Protein 5DXV (pdb70)

Sequence (292 aa):
AISLIAALAVDRVIGDTHFPDYEPDDWESVFSEFHDADAQNPADLAWFKRNTLDKPVIMGRHTWESIGRPLPGRKNIILSSQPGTDDRVTWVKSVDEAIAACGDVPEIMVIGGGRVYEQFLPKAQKLYLTHIDAEGHSYFEILERRLEAISLIAALAVDRTHFPDYEPDDWESVFSEFHDADAQNPADLAWFKRNTLDKPVIMGRHTWESIGRPLPGRKNIILSSQPGTDDRVTWVKSVDEAIAACGDVPEIMVIGGGRVYEQFLPKAQQKLYLTHIDAEGHSYFEILERRLE

Structure (mmCIF, N/CA/C/O backbone):
data_5DXV
#
_entry.id   5DXV
#
_cell.length_a   44.817
_cell.length_b   120.054
_cell.length_c   111.187
_cell.angle_alpha   90.00
_cell.angle_beta   90.00
_cell.angle_gamma   90.00
#
_symmetry.space_group_name_H-M   'C 2 2 21'
#
loop_
_entity.id
_entity.type
_entity.pdbx_description
1 polymer 'rethreaded DHFR'
2 non-polymer 'NADP NICOTINAMIDE-ADENINE-DINUCLEOTIDE PHOSPHATE'
3 non-polymer DI(HYDROXYETHYL)ETHER
4 non-polymer 1,2-ETHANEDIOL
5 non-polymer 'CHLORIDE ION'
6 water water
#
loop_
_atom_site.group_PDB
_atom_site.id
_atom_site.type_symbol
_atom_site.label_atom_id
_atom_site.label_alt_id
_atom_site.label_comp_id
_atom_site.label_asym_id
_atom_site.label_entity_id
_atom_site.label_seq_id
_atom_site.pdbx_PDB_ins_code
_atom_site.Cartn_x
_atom_site.Cartn_y
_atom_site.Cartn_z
_atom_site.occupancy
_atom_site.B_iso_or_equiv
_atom_site.auth_seq_id
_atom_site.auth_comp_id
_atom_site.auth_asym_id
_atom_site.auth_atom_id
_atom_site.pdbx_PDB_model_num
ATOM 1 N N . ALA A 1 2 ? 21.489 -65.480 -19.886 1.00 23.77 1 ALA A N 1
ATOM 2 C CA . ALA A 1 2 ? 21.685 -65.344 -18.414 1.00 20.80 1 ALA A CA 1
ATOM 3 C C . ALA A 1 2 ? 20.929 -64.150 -17.893 1.00 21.93 1 ALA A C 1
ATOM 4 O O . ALA A 1 2 ? 20.257 -63.446 -18.680 1.00 22.71 1 ALA A O 1
ATOM 6 N N . ILE A 1 3 ? 21.058 -63.845 -16.604 1.00 20.88 2 ILE A N 1
ATOM 7 C CA . ILE A 1 3 ? 20.307 -62.817 -15.960 1.00 21.00 2 ILE A CA 1
ATOM 8 C C . ILE A 1 3 ? 21.142 -61.519 -15.995 1.00 19.53 2 ILE A C 1
ATOM 9 O O . ILE A 1 3 ? 22.331 -61.514 -15.661 1.00 19.11 2 ILE A O 1
ATOM 14 N N . SER A 1 4 ? 20.451 -60.447 -16.353 1.00 17.22 3 SER A N 1
ATOM 15 C CA . SER A 1 4 ? 21.034 -59.105 -16.403 1.00 16.12 3 SER A CA 1
ATOM 16 C C . SER A 1 4 ? 20.158 -58.168 -15.635 1.00 17.89 3 SER A C 1
ATOM 17 O O . SER A 1 4 ? 19.009 -58.354 -15.571 1.00 19.72 3 SER A O 1
ATOM 20 N N . LEU A 1 5 ? 20.769 -57.207 -14.988 1.00 17.88 4 LEU A N 1
ATOM 21 C CA . LEU A 1 5 ? 20.048 -56.113 -14.331 1.00 18.40 4 LEU A CA 1
ATOM 22 C C . LEU A 1 5 ? 20.302 -54.855 -15.121 1.00 18.91 4 LEU A C 1
ATOM 23 O O . LEU A 1 5 ? 21.423 -54.607 -15.597 1.00 18.20 4 LEU A O 1
ATOM 28 N N . ILE A 1 6 ? 19.319 -53.991 -15.150 1.00 18.69 5 ILE A N 1
ATOM 29 C CA . ILE A 1 6 ? 19.476 -52.648 -15.709 1.00 19.32 5 ILE A CA 1
ATOM 30 C C . ILE A 1 6 ? 18.955 -51.615 -14.737 1.00 18.92 5 ILE A C 1
ATOM 31 O O . ILE A 1 6 ? 17.862 -51.771 -14.127 1.00 20.68 5 ILE A O 1
ATOM 36 N N . ALA A 1 7 ? 19.766 -50.575 -14.519 1.00 19.20 6 ALA A N 1
ATOM 37 C CA . ALA A 1 7 ? 19.486 -49.566 -13.535 1.00 18.85 6 ALA A CA 1
ATOM 38 C C . ALA A 1 7 ? 20.137 -48.272 -13.845 1.00 20.67 6 ALA A C 1
ATOM 39 O O . ALA A 1 7 ? 21.152 -48.227 -14.553 1.00 21.29 6 ALA A O 1
ATOM 41 N N . ALA A 1 8 ? 19.604 -47.209 -13.217 1.00 22.60 7 ALA A N 1
ATOM 42 C CA . ALA A 1 8 ? 20.195 -45.844 -13.247 1.00 22.66 7 ALA A CA 1
ATOM 43 C C . ALA A 1 8 ? 20.615 -45.494 -11.876 1.00 23.35 7 ALA A C 1
ATOM 44 O O . ALA A 1 8 ? 19.738 -45.626 -10.999 1.00 27.22 7 ALA A O 1
ATOM 46 N N . LEU A 1 9 ? 21.889 -45.104 -11.685 1.00 24.31 8 LEU A N 1
ATOM 47 C CA . LEU A 1 9 ? 22.517 -44.898 -10.352 1.00 26.72 8 LEU A CA 1
ATOM 48 C C . LEU A 1 9 ? 23.154 -43.538 -10.293 1.00 30.10 8 LEU A C 1
ATOM 49 O O . LEU A 1 9 ? 23.997 -43.224 -11.134 1.00 26.79 8 LEU A O 1
ATOM 54 N N . ALA A 1 10 ? 22.843 -42.768 -9.248 1.00 27.30 9 ALA A N 1
ATOM 55 C CA . ALA A 1 10 ? 23.542 -41.519 -8.972 1.00 28.10 9 ALA A CA 1
ATOM 56 C C . ALA A 1 10 ? 24.882 -41.737 -8.336 1.00 33.46 9 ALA A C 1
ATOM 57 O O . ALA A 1 10 ? 25.191 -42.689 -7.584 1.00 34.33 9 ALA A O 1
ATOM 59 N N . VAL A 1 11 ? 25.756 -40.814 -8.623 1.00 40.24 10 VAL A N 1
ATOM 60 C CA . VAL A 1 11 ? 27.106 -40.858 -8.096 1.00 49.88 10 VAL A CA 1
ATOM 61 C C . VAL A 1 11 ? 27.328 -40.867 -6.579 1.00 48.15 10 VAL A C 1
ATOM 62 O O . VAL A 1 11 ? 28.275 -41.546 -6.141 1.00 58.76 10 VAL A O 1
ATOM 66 N N . ASP A 1 12 ? 26.549 -40.149 -5.769 1.00 44.46 11 ASP A N 1
ATOM 67 C CA . ASP A 1 12 ? 26.829 -40.146 -4.283 1.00 49.97 11 ASP A CA 1
ATOM 68 C C . ASP A 1 12 ? 25.578 -40.635 -3.625 1.00 42.69 11 ASP A C 1
ATOM 69 O O . ASP A 1 12 ? 24.878 -39.920 -2.904 1.00 46.60 11 ASP A O 1
ATOM 74 N N . ARG A 1 13 ? 25.255 -41.870 -3.867 1.00 36.35 12 ARG A N 1
ATOM 75 C CA . ARG A 1 13 ? 23.938 -42.335 -3.454 1.00 32.00 12 ARG A CA 1
ATOM 76 C C . ARG A 1 13 ? 24.070 -42.950 -2.078 1.00 24.71 12 ARG A C 1
ATOM 77 O O . ARG A 1 13 ? 25.127 -43.407 -1.638 1.00 29.18 12 ARG A O 1
ATOM 85 N N . VAL A 1 14 ? 22.971 -42.842 -1.350 1.00 26.46 13 VAL A N 1
ATOM 86 C CA . VAL A 1 14 ? 22.730 -43.404 -0.007 1.00 27.05 13 VAL A CA 1
ATOM 87 C C . VAL A 1 14 ? 21.833 -44.590 -0.149 1.00 26.58 13 VAL A C 1
ATOM 88 O O . VAL A 1 14 ? 20.602 -44.482 -0.274 1.00 30.75 13 VAL A O 1
ATOM 92 N N . ILE A 1 15 ? 22.444 -45.757 0.085 1.00 24.56 14 ILE A N 1
ATOM 93 C CA . ILE A 1 15 ? 21.821 -47.010 -0.369 1.00 26.16 14 ILE A CA 1
ATOM 94 C C . ILE A 1 15 ? 21.047 -47.628 0.787 1.00 22.58 14 ILE A C 1
ATOM 95 O O . ILE A 1 15 ? 21.667 -48.162 1.730 1.00 25.15 14 ILE A O 1
ATOM 100 N N . GLY A 1 16 ? 19.718 -47.589 0.688 1.00 22.58 15 GLY A N 1
ATOM 101 C CA . GLY A 1 16 ? 18.847 -48.316 1.537 1.00 22.87 15 GLY A CA 1
ATOM 102 C C . GLY A 1 16 ? 18.110 -49.429 0.821 1.00 25.94 15 GLY A C 1
ATOM 103 O O . GLY A 1 16 ? 18.502 -49.864 -0.267 1.00 25.95 15 GLY A O 1
ATOM 104 N N . ASP A 1 17 ? 17.013 -49.865 1.367 1.00 29.82 16 ASP A N 1
ATOM 105 C CA . ASP A 1 17 ? 16.412 -51.173 0.874 1.00 30.17 16 ASP A CA 1
ATOM 106 C C . ASP A 1 17 ? 15.767 -51.072 -0.498 1.00 32.71 16 ASP A C 1
ATOM 107 O O . ASP A 1 17 ? 15.571 -52.052 -1.212 1.00 32.85 16 ASP A O 1
ATOM 112 N N 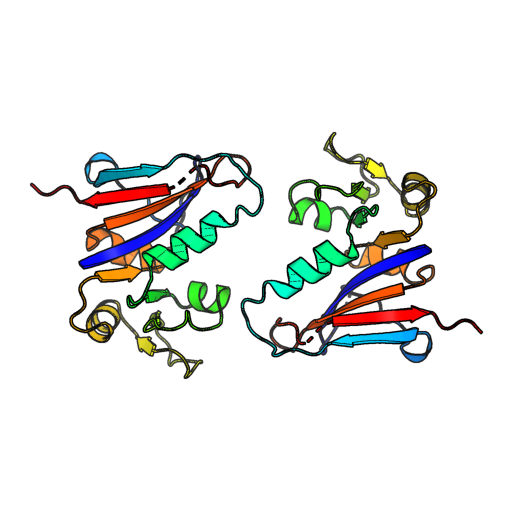. THR A 1 18 ? 15.285 -49.906 -0.760 1.00 26.24 17 THR A N 1
ATOM 113 C CA . THR A 1 18 ? 14.602 -49.662 -2.062 1.00 26.90 17 THR A CA 1
ATOM 114 C C . THR A 1 18 ? 15.508 -49.319 -3.233 1.00 26.70 17 THR A C 1
ATOM 115 O O . THR A 1 18 ? 15.042 -49.188 -4.395 1.00 27.23 17 THR A O 1
ATOM 119 N N . HIS A 1 19 ? 16.817 -49.215 -3.023 1.00 25.34 18 HIS A N 1
ATOM 120 C CA . HIS A 1 19 ? 17.829 -48.797 -3.999 1.00 27.88 18 HIS A CA 1
ATOM 121 C C . HIS A 1 19 ? 18.493 -50.021 -4.637 1.00 24.09 18 HIS A C 1
ATOM 122 O O . HIS A 1 19 ? 18.563 -51.043 -4.056 1.00 23.95 18 HIS A O 1
ATOM 129 N N . PHE A 1 20 ? 19.088 -49.777 -5.807 1.00 26.06 19 PHE A N 1
ATOM 130 C CA . PHE A 1 20 ? 19.984 -50.736 -6.400 1.00 26.54 19 PHE A CA 1
ATOM 131 C C . PHE A 1 20 ? 21.062 -51.070 -5.334 1.00 20.67 19 PHE A C 1
ATOM 132 O O . PHE A 1 20 ? 21.592 -50.138 -4.739 1.00 20.83 19 PHE A O 1
ATOM 140 N N . PRO A 1 21 ? 21.451 -52.352 -5.144 1.00 21.58 20 PRO A N 1
ATOM 141 C CA . PRO A 1 21 ? 22.419 -52.719 -4.112 1.00 22.63 20 PRO A CA 1
ATOM 142 C C . PRO A 1 21 ? 23.762 -52.143 -4.275 1.00 23.04 20 PRO A C 1
ATOM 143 O O . PRO A 1 21 ? 24.167 -51.660 -5.385 1.00 22.09 20 PRO A O 1
ATOM 147 N N . ASP A 1 22 ? 24.560 -52.149 -3.199 1.00 23.34 21 ASP A N 1
ATOM 148 C CA . ASP A 1 22 ? 25.907 -51.828 -3.291 1.00 27.46 21 ASP A CA 1
ATOM 149 C C . ASP A 1 22 ? 26.545 -53.029 -4.094 1.00 28.76 21 ASP A C 1
ATOM 150 O O . ASP A 1 22 ? 26.362 -54.132 -3.758 1.00 39.54 21 ASP A O 1
ATOM 155 N N . TYR A 1 23 ? 27.213 -52.770 -5.183 1.00 27.39 22 TYR A N 1
ATOM 156 C CA . TYR A 1 23 ? 27.830 -53.892 -5.881 1.00 27.46 22 TYR A CA 1
ATOM 157 C C . TYR A 1 23 ? 29.321 -53.763 -5.699 1.00 31.03 22 TYR A C 1
ATOM 158 O O . TYR A 1 23 ? 29.853 -52.662 -5.542 1.00 35.82 22 TYR A O 1
ATOM 167 N N . GLU A 1 24 ? 30.011 -54.912 -5.725 1.00 29.29 23 GLU A N 1
ATOM 168 C CA . GLU A 1 24 ? 31.436 -54.926 -5.500 1.00 30.94 23 GLU A CA 1
ATO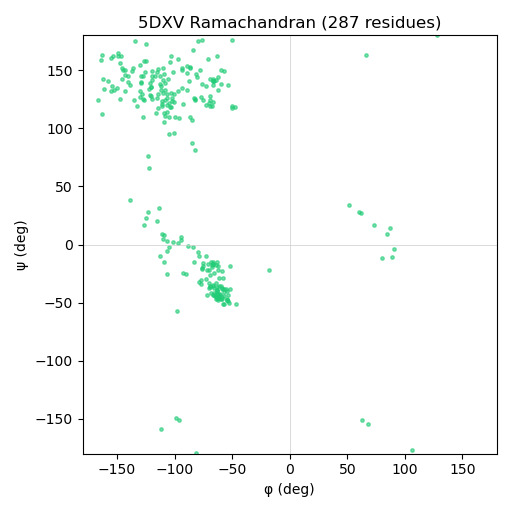M 169 C C . GLU A 1 24 ? 32.175 -54.679 -6.801 1.00 33.79 23 GLU A C 1
ATOM 170 O O . GLU A 1 24 ? 32.163 -55.555 -7.677 1.00 30.01 23 GLU A O 1
ATOM 176 N N . PRO A 1 25 ? 32.809 -53.512 -6.972 1.00 31.79 24 PRO A N 1
ATOM 177 C CA . PRO A 1 25 ? 33.448 -53.252 -8.256 1.00 34.72 24 PRO A CA 1
ATOM 178 C C . PRO A 1 25 ? 34.516 -54.305 -8.638 1.00 37.81 24 PRO A C 1
ATOM 179 O O . PRO A 1 25 ? 34.672 -54.589 -9.816 1.00 35.31 24 PRO A O 1
ATOM 183 N N . ASP A 1 26 ? 35.164 -54.930 -7.657 1.00 33.26 25 ASP A N 1
ATOM 184 C CA . ASP A 1 26 ? 36.169 -55.948 -7.941 1.00 33.28 25 ASP A CA 1
ATOM 185 C C . ASP A 1 26 ? 35.596 -57.158 -8.638 1.00 34.78 25 ASP A C 1
ATOM 186 O O . ASP A 1 26 ? 36.328 -57.921 -9.236 1.00 31.20 25 ASP A O 1
ATOM 191 N N . ASP A 1 27 ? 34.272 -57.341 -8.652 1.00 26.67 26 ASP A N 1
ATOM 192 C CA . ASP A 1 27 ? 33.696 -58.538 -9.199 1.00 29.84 26 ASP A CA 1
ATOM 193 C C . ASP A 1 27 ? 33.124 -58.350 -10.620 1.00 24.76 26 ASP A C 1
ATOM 194 O O . ASP A 1 27 ? 32.564 -59.307 -11.163 1.00 27.67 26 ASP A O 1
ATOM 199 N N . TRP A 1 28 ? 33.268 -57.188 -11.156 1.00 23.01 27 TRP A N 1
ATOM 200 C CA . TRP A 1 28 ? 32.587 -56.772 -12.419 1.00 22.19 27 TRP A CA 1
ATOM 201 C C . TRP A 1 28 ? 33.634 -56.151 -13.406 1.00 24.39 27 TRP A C 1
ATOM 202 O O . TRP A 1 28 ? 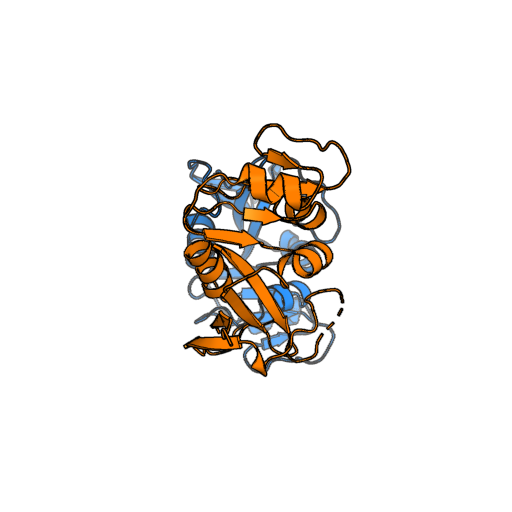34.273 -55.151 -13.038 1.00 26.76 27 TRP A O 1
ATOM 213 N N . GLU A 1 29 ? 33.707 -56.638 -14.614 1.00 22.92 28 GLU A N 1
ATOM 214 C CA . GLU A 1 29 ? 34.502 -56.126 -15.687 1.00 23.42 28 GLU A CA 1
ATOM 215 C C . GLU A 1 29 ? 33.754 -55.160 -16.538 1.00 22.43 28 GLU A C 1
ATOM 216 O O . GLU A 1 29 ? 32.719 -55.548 -17.131 1.00 23.41 28 GLU A O 1
ATOM 222 N N . SER A 1 30 ? 34.223 -53.923 -16.662 1.00 25.29 29 SER A N 1
ATOM 223 C CA . SER A 1 30 ? 33.620 -53.008 -17.576 1.00 26.65 29 SER A CA 1
ATOM 224 C C . SER A 1 30 ? 33.932 -53.349 -18.975 1.00 28.12 29 SER A C 1
ATOM 225 O O . SER A 1 30 ? 35.141 -53.409 -19.389 1.00 30.39 29 SER A O 1
ATOM 228 N N . VAL A 1 31 ? 32.917 -53.611 -19.744 1.00 22.98 30 VAL A N 1
ATOM 229 C CA . VAL A 1 31 ? 33.075 -53.991 -21.166 1.00 22.13 30 VAL A CA 1
ATOM 230 C C . VAL A 1 31 ? 32.639 -52.948 -22.189 1.00 26.17 30 VAL A C 1
ATOM 231 O O . VAL A 1 31 ? 32.991 -53.048 -23.368 1.00 26.22 30 VAL A O 1
ATOM 235 N N . PHE A 1 32 ? 31.894 -51.952 -21.758 1.00 25.38 31 PHE A N 1
ATOM 236 C CA . PHE A 1 32 ? 31.451 -50.872 -22.587 1.00 24.37 31 PHE A CA 1
ATOM 237 C C . PHE A 1 32 ? 31.204 -49.673 -21.708 1.00 25.29 31 PHE A C 1
ATOM 238 O O . PHE A 1 32 ? 30.663 -49.780 -20.634 1.00 23.56 31 PHE A O 1
ATOM 246 N N . SER A 1 33 ? 31.660 -48.465 -22.182 1.00 25.83 32 SER A N 1
ATOM 247 C CA . SER A 1 33 ? 31.484 -47.213 -21.435 1.00 22.91 32 SER A CA 1
ATOM 248 C C . SER A 1 33 ? 31.336 -46.145 -22.540 1.00 24.81 32 SER A C 1
ATOM 249 O O . SER A 1 33 ? 32.182 -46.108 -23.516 1.00 30.21 32 SER A O 1
ATOM 252 N N . GLU A 1 34 ? 30.274 -45.411 -22.471 1.00 23.12 33 GLU A N 1
ATOM 253 C CA . GLU A 1 34 ? 29.978 -44.289 -23.348 1.00 26.61 33 GLU A CA 1
ATOM 254 C C . GLU A 1 34 ? 29.659 -43.084 -22.490 1.00 22.76 33 GLU A C 1
ATOM 255 O O . GLU A 1 34 ? 28.626 -43.005 -21.888 1.00 28.08 33 GLU A O 1
ATOM 257 N N . PHE A 1 35 ? 30.597 -42.079 -22.503 1.00 24.63 34 PHE A N 1
ATOM 258 C CA . PHE A 1 35 ? 30.293 -40.787 -21.851 1.00 28.57 34 PHE A CA 1
ATOM 259 C C . PHE A 1 35 ? 29.619 -39.745 -22.724 1.00 31.08 34 PHE A C 1
ATOM 260 O O . PHE A 1 35 ? 29.773 -39.757 -23.943 1.00 31.37 34 PHE A O 1
ATOM 268 N N . HIS A 1 36 ? 28.757 -38.903 -22.162 1.00 28.52 35 HIS A N 1
ATOM 269 C CA . HIS A 1 36 ? 28.015 -37.989 -23.007 1.00 35.60 35 HIS A CA 1
ATOM 270 C C . HIS A 1 36 ? 27.748 -36.721 -22.223 1.00 37.78 35 HIS A C 1
ATOM 271 O O . HIS A 1 36 ? 27.963 -36.693 -21.058 1.00 30.95 35 HIS A O 1
ATOM 278 N N . ASP A 1 37 ? 27.355 -35.659 -22.919 1.00 42.99 36 ASP A N 1
ATOM 279 C CA . ASP A 1 37 ? 27.010 -34.406 -22.261 1.00 46.70 36 ASP A CA 1
ATOM 280 C C . ASP A 1 37 ? 25.758 -34.569 -21.418 1.00 38.18 36 ASP A C 1
ATOM 281 O O . ASP A 1 37 ? 24.760 -35.149 -21.898 1.00 37.70 36 ASP A O 1
ATOM 286 N N . ALA A 1 38 ? 25.809 -33.988 -20.206 1.00 41.66 37 ALA A N 1
ATOM 287 C CA . ALA A 1 38 ? 24.629 -33.863 -19.309 1.00 49.94 37 ALA A CA 1
ATOM 288 C C . ALA A 1 38 ? 23.601 -32.925 -19.934 1.00 47.21 37 ALA A C 1
ATOM 289 O O . ALA A 1 38 ? 23.909 -31.833 -20.377 1.00 52.47 37 ALA A O 1
ATOM 291 N N . ASP A 1 39 ? 22.403 -33.421 -20.122 1.00 49.20 38 ASP A N 1
ATOM 292 C CA . ASP A 1 39 ? 21.335 -32.696 -20.833 1.00 52.10 38 ASP A CA 1
ATOM 293 C C . ASP A 1 39 ? 20.114 -33.002 -19.979 1.00 55.37 38 ASP A C 1
ATOM 294 O O . ASP A 1 39 ? 19.997 -34.140 -19.511 1.00 46.70 38 ASP A O 1
ATOM 299 N N . ALA A 1 40 ? 19.242 -32.015 -19.706 1.00 43.74 39 ALA A N 1
ATOM 300 C CA . ALA A 1 40 ? 18.075 -32.280 -18.870 1.00 47.55 39 ALA A CA 1
ATOM 301 C C . ALA A 1 40 ? 17.014 -33.035 -19.634 1.00 44.70 39 ALA A C 1
ATOM 302 O O . ALA A 1 40 ? 16.763 -32.722 -20.788 1.00 44.94 39 ALA A O 1
ATOM 304 N N . GLN A 1 41 ? 16.397 -34.033 -18.980 1.00 46.79 40 GLN A N 1
ATOM 305 C CA . GLN A 1 41 ? 15.467 -34.977 -19.633 1.00 47.65 40 GLN A CA 1
ATOM 306 C C . GLN A 1 41 ? 16.109 -35.605 -20.918 1.00 48.01 40 GLN A C 1
ATOM 307 O O . GLN A 1 41 ? 15.421 -35.872 -21.904 1.00 46.74 40 GLN A O 1
ATOM 309 N N . ASN A 1 42 ? 17.434 -35.816 -20.884 1.00 45.44 41 ASN A N 1
ATOM 310 C CA . ASN A 1 42 ? 18.178 -36.357 -22.050 1.00 45.56 41 ASN A CA 1
ATOM 311 C C . ASN A 1 42 ? 17.458 -37.538 -22.583 1.00 42.00 41 ASN A C 1
ATOM 312 O O . ASN A 1 42 ? 17.254 -38.534 -21.866 1.00 48.84 41 ASN A O 1
ATOM 317 N N . PRO A 1 43 ? 17.006 -37.476 -23.845 1.00 39.39 42 PRO A N 1
ATOM 318 C CA . PRO A 1 43 ? 16.240 -38.553 -24.451 1.00 38.12 42 PRO A CA 1
ATOM 319 C C . PRO A 1 43 ? 16.979 -39.894 -24.582 1.00 33.84 42 PRO A C 1
ATOM 320 O O . PRO A 1 43 ? 16.325 -40.941 -24.723 1.00 33.39 42 PRO A O 1
ATOM 324 N N . ALA A 1 44 ? 18.292 -39.857 -24.505 1.00 33.72 43 ALA A N 1
ATOM 325 C CA . ALA A 1 44 ? 19.040 -41.086 -24.771 1.00 33.62 43 ALA A CA 1
ATOM 326 C C . ALA A 1 44 ? 18.843 -42.042 -23.612 1.00 35.01 43 ALA A C 1
ATOM 327 O O . ALA A 1 44 ? 18.944 -43.268 -23.838 1.00 29.14 43 ALA A O 1
ATOM 329 N N . ASP A 1 45 ? 18.472 -41.498 -22.447 1.00 30.23 44 ASP A N 1
ATOM 330 C CA . ASP A 1 45 ? 18.295 -42.376 -21.224 1.00 33.83 44 ASP A CA 1
ATOM 331 C C . ASP A 1 45 ? 17.263 -43.441 -21.472 1.00 32.97 44 ASP A C 1
ATOM 332 O O . ASP A 1 45 ? 17.446 -44.681 -21.192 1.00 27.46 44 ASP A O 1
ATOM 337 N N . LEU A 1 46 ? 16.125 -43.027 -22.029 1.00 30.04 45 LEU A N 1
ATOM 338 C CA . LEU A 1 46 ? 15.103 -43.961 -22.331 1.00 30.64 45 LEU A CA 1
ATOM 339 C C . LEU A 1 46 ? 15.456 -44.893 -23.500 1.00 27.45 45 LEU A C 1
ATOM 340 O O . LEU A 1 46 ? 15.117 -46.065 -23.534 1.00 27.81 45 LEU A O 1
ATOM 345 N N . ALA A 1 47 ? 16.148 -44.363 -24.520 1.00 29.37 46 ALA A N 1
ATOM 346 C CA . ALA A 1 47 ? 16.553 -45.109 -25.673 1.00 30.11 46 ALA A CA 1
ATOM 347 C C . ALA A 1 47 ? 17.516 -46.235 -25.293 1.00 21.74 46 ALA A C 1
ATOM 348 O O . ALA A 1 47 ? 17.331 -47.320 -25.832 1.00 25.64 46 ALA A O 1
ATOM 350 N N . TRP A 1 48 ? 18.388 -45.901 -24.384 1.00 25.67 47 TRP A N 1
ATOM 351 C CA . TRP A 1 48 ? 19.343 -46.876 -23.784 1.00 20.64 47 TRP A CA 1
ATOM 352 C C . TRP A 1 48 ? 18.464 -48.035 -23.170 1.00 22.98 47 TRP A C 1
ATOM 353 O O . TRP A 1 48 ? 18.773 -49.217 -23.394 1.00 24.99 47 TRP A O 1
ATOM 364 N N . PHE A 1 49 ? 17.459 -47.671 -22.343 1.00 22.94 48 PHE A N 1
ATOM 365 C CA . PHE A 1 49 ? 16.666 -48.728 -21.712 1.00 22.53 48 PHE A CA 1
ATOM 366 C C . PHE A 1 49 ? 15.945 -49.563 -22.743 1.00 26.75 48 PHE A C 1
ATOM 367 O O . PHE A 1 49 ? 15.942 -50.766 -22.772 1.00 23.72 48 PHE A O 1
ATOM 375 N N . LYS A 1 50 ? 15.366 -48.841 -23.750 1.00 24.63 49 LYS A N 1
ATOM 376 C CA . LYS A 1 50 ? 14.683 -49.553 -24.787 1.00 24.17 49 LYS A CA 1
ATOM 377 C C . LYS A 1 50 ? 15.560 -50.513 -25.630 1.00 22.48 49 LYS A C 1
ATOM 378 O O . LYS A 1 50 ? 15.216 -51.621 -25.964 1.00 24.90 49 LYS A O 1
ATOM 380 N N . ARG A 1 51 ? 16.748 -50.048 -25.980 1.00 23.88 50 ARG A N 1
ATOM 381 C CA . ARG A 1 51 ? 17.608 -50.824 -26.764 1.00 22.44 50 ARG A CA 1
ATOM 382 C C . ARG A 1 51 ? 18.040 -52.083 -25.988 1.00 22.02 50 ARG A C 1
ATOM 383 O O . ARG A 1 51 ? 18.118 -53.182 -26.532 1.00 22.96 50 ARG A O 1
ATOM 391 N N . ASN A 1 52 ? 18.375 -51.833 -24.722 1.00 23.19 51 ASN A N 1
ATOM 392 C CA . ASN A 1 52 ? 18.934 -52.915 -23.972 1.00 21.99 51 ASN A CA 1
ATOM 393 C C . ASN A 1 52 ? 17.957 -53.960 -23.493 1.00 26.30 51 ASN A C 1
ATOM 394 O O . ASN A 1 52 ? 18.357 -55.104 -23.174 1.00 26.66 51 ASN A O 1
ATOM 399 N N . THR A 1 53 ? 16.699 -53.598 -23.416 1.00 24.11 52 THR A N 1
ATOM 400 C CA . THR A 1 53 ? 15.659 -54.537 -23.087 1.00 24.15 52 THR A CA 1
ATOM 401 C C . THR A 1 53 ? 14.909 -55.120 -24.285 1.00 28.20 52 THR A C 1
ATOM 402 O O . THR A 1 53 ? 13.999 -55.930 -24.141 1.00 27.56 52 THR A O 1
ATOM 406 N N . LEU A 1 54 ? 15.323 -54.722 -25.486 1.00 27.43 53 LEU A N 1
ATOM 407 C CA . LEU A 1 54 ? 14.609 -55.085 -26.763 1.00 28.15 53 LEU A CA 1
ATOM 408 C C . LEU A 1 54 ? 14.338 -56.577 -26.870 1.00 27.34 53 LEU A C 1
ATOM 409 O O . LEU A 1 54 ? 15.271 -57.386 -26.855 1.00 27.26 53 LEU A O 1
ATOM 414 N N . ASP A 1 55 ? 13.050 -56.972 -26.955 1.00 28.75 54 ASP A N 1
ATOM 415 C CA . ASP A 1 55 ? 12.719 -58.383 -27.255 1.00 29.85 54 ASP A CA 1
ATOM 416 C C . ASP A 1 55 ? 13.230 -59.364 -26.209 1.00 30.98 54 ASP A C 1
ATOM 417 O O . ASP A 1 55 ? 13.538 -60.532 -26.512 1.00 34.61 54 ASP A O 1
ATOM 422 N N . LYS A 1 56 ? 13.379 -58.889 -24.978 1.00 25.79 55 LYS A N 1
ATOM 423 C CA . LYS A 1 56 ? 13.796 -59.752 -23.893 1.00 22.93 55 LYS A CA 1
ATOM 424 C C . LYS A 1 56 ? 12.685 -59.740 -22.821 1.00 18.50 55 LYS A C 1
ATOM 425 O O . LYS A 1 56 ? 12.046 -58.758 -22.578 1.00 21.61 55 LYS A O 1
ATOM 431 N N . PRO A 1 57 ? 12.542 -60.864 -22.094 1.00 21.06 56 PRO A N 1
ATOM 432 C CA . PRO A 1 57 ? 11.637 -60.799 -20.966 1.00 21.80 56 PRO A CA 1
ATOM 433 C C . PRO A 1 57 ? 12.141 -59.868 -19.900 1.00 21.73 56 PRO A C 1
ATOM 434 O O . PRO A 1 57 ? 13.373 -59.784 -19.624 1.00 22.78 56 PRO A O 1
ATOM 438 N N . VAL A 1 58 ? 11.239 -59.105 -19.297 1.00 20.72 57 VAL A N 1
ATOM 439 C CA . VAL A 1 58 ? 11.522 -58.193 -18.196 1.00 20.03 57 VAL A CA 1
ATOM 440 C C . VAL A 1 58 ? 10.834 -58.634 -16.921 1.00 24.26 57 VAL A C 1
ATOM 441 O O . VAL A 1 58 ? 9.661 -58.961 -16.915 1.00 25.14 57 VAL A O 1
ATOM 445 N N . ILE A 1 59 ? 11.602 -58.711 -15.833 1.00 20.62 58 ILE A N 1
ATOM 446 C CA . ILE A 1 59 ? 11.115 -59.035 -14.502 1.00 20.58 58 ILE A CA 1
ATOM 447 C C . ILE A 1 59 ? 11.215 -57.825 -13.577 1.00 19.60 58 ILE A C 1
ATOM 448 O O . ILE A 1 59 ? 12.216 -57.084 -13.528 1.00 19.83 58 ILE A O 1
ATOM 453 N N . MET A 1 60 ? 10.101 -57.580 -12.857 1.00 19.95 59 MET A N 1
ATOM 454 C CA . MET A 1 60 ? 10.041 -56.393 -11.994 1.00 23.55 59 MET A CA 1
ATOM 455 C C . MET A 1 60 ? 9.180 -56.679 -10.768 1.00 21.60 59 MET A C 1
ATOM 456 O O . MET A 1 60 ? 8.404 -57.603 -10.756 1.00 22.09 59 MET A O 1
ATOM 461 N N . GLY A 1 61 ? 9.426 -55.933 -9.703 1.00 22.77 60 GLY A N 1
ATOM 462 C CA . GLY A 1 61 ? 8.534 -56.139 -8.528 1.00 22.64 60 GLY A CA 1
ATOM 463 C C . GLY A 1 61 ? 7.290 -55.341 -8.666 1.00 24.42 60 GLY A C 1
ATOM 464 O O . GLY A 1 61 ? 7.171 -54.481 -9.464 1.00 24.60 60 GLY A O 1
ATOM 465 N N . ARG A 1 62 ? 6.325 -55.645 -7.830 1.00 25.55 61 ARG A N 1
ATOM 466 C CA . ARG A 1 62 ? 5.032 -54.923 -7.896 1.00 25.40 61 ARG A CA 1
ATOM 467 C C . ARG A 1 62 ? 5.168 -53.442 -7.741 1.00 25.30 61 ARG A C 1
ATOM 468 O O . ARG A 1 62 ? 4.474 -52.757 -8.431 1.00 28.56 61 ARG A O 1
ATOM 476 N N . HIS A 1 63 ? 6.060 -52.936 -6.869 1.00 26.98 62 HIS A N 1
ATOM 477 C CA . HIS A 1 63 ? 6.157 -51.443 -6.721 1.00 28.68 62 HIS A CA 1
ATOM 478 C C . HIS A 1 63 ? 6.563 -50.785 -8.016 1.00 30.03 62 HIS A C 1
ATOM 479 O O . HIS A 1 63 ? 6.020 -49.778 -8.479 1.00 32.63 62 HIS A O 1
ATOM 486 N N . THR A 1 64 ? 7.594 -51.396 -8.636 1.00 29.00 63 THR A N 1
ATOM 487 C CA . THR A 1 64 ? 8.066 -50.911 -9.883 1.00 24.55 63 THR A CA 1
ATOM 488 C C . THR A 1 64 ? 7.025 -50.982 -11.034 1.00 25.11 63 THR A C 1
ATOM 489 O O . THR A 1 64 ? 6.907 -50.087 -11.847 1.00 29.90 63 THR A O 1
ATOM 493 N N . TRP A 1 65 ? 6.283 -52.094 -11.094 1.00 25.58 64 TRP A N 1
ATOM 494 C CA . TRP A 1 65 ? 5.176 -52.275 -11.940 1.00 23.95 64 TRP A CA 1
ATOM 495 C C . TRP A 1 65 ? 4.148 -51.115 -11.742 1.00 26.09 64 TRP A C 1
ATOM 496 O O . TRP A 1 65 ? 3.740 -50.549 -12.711 1.00 28.70 64 TRP A O 1
ATOM 507 N N . GLU A 1 66 ? 3.839 -50.838 -10.526 1.00 29.89 65 GLU A N 1
ATOM 508 C CA . GLU A 1 66 ? 2.839 -49.768 -10.274 1.00 34.50 65 GLU A CA 1
ATOM 509 C C . GLU A 1 66 ? 3.392 -48.423 -10.694 1.00 37.17 65 GLU A C 1
ATOM 510 O O . GLU A 1 66 ? 2.606 -47.633 -11.182 1.00 39.80 65 GLU A O 1
ATOM 516 N N . SER A 1 67 ? 4.715 -48.149 -10.539 1.00 31.07 66 SER A N 1
ATOM 517 C CA . SER A 1 67 ? 5.340 -46.890 -11.053 1.00 37.86 66 SER A CA 1
ATOM 518 C C . SER A 1 67 ? 5.320 -46.808 -12.594 1.00 37.75 66 SER A C 1
ATOM 519 O O . SER A 1 67 ? 5.362 -45.748 -13.159 1.00 41.79 66 SER A O 1
ATOM 522 N N . ILE A 1 68 ? 5.257 -47.928 -13.296 1.00 39.86 67 ILE A N 1
ATOM 523 C CA . ILE A 1 68 ? 5.279 -47.915 -14.743 1.00 38.13 67 ILE A CA 1
ATOM 524 C C . ILE A 1 68 ? 3.853 -48.008 -15.256 1.00 41.81 67 ILE A C 1
ATOM 525 O O . ILE A 1 68 ? 3.434 -47.190 -16.078 1.00 43.88 67 ILE A O 1
ATOM 530 N N . GLY A 1 69 ? 3.137 -49.057 -14.854 1.00 43.25 68 GLY A N 1
ATOM 531 C CA . GLY A 1 69 ? 1.678 -49.139 -15.024 1.00 44.76 68 GLY A CA 1
ATOM 532 C C . GLY A 1 69 ? 1.099 -49.718 -16.311 1.00 41.78 68 GLY A C 1
ATOM 533 O O . GLY A 1 69 ? -0.095 -49.908 -16.428 1.00 44.91 68 GLY A O 1
ATOM 534 N N . ARG A 1 70 ? 1.910 -49.929 -17.332 1.00 38.46 69 ARG A N 1
ATOM 535 C CA . ARG A 1 70 ? 1.407 -50.467 -18.565 1.00 44.18 69 ARG A CA 1
ATOM 536 C C . ARG A 1 70 ? 2.586 -51.334 -19.016 1.00 43.42 69 ARG A C 1
ATOM 537 O O . ARG A 1 70 ? 3.757 -51.003 -18.681 1.00 37.75 69 ARG A O 1
ATOM 545 N N . PRO A 1 71 ? 2.281 -52.408 -19.741 1.00 41.17 70 PRO A N 1
ATOM 546 C CA . PRO A 1 71 ? 3.328 -53.334 -20.161 1.00 40.07 70 PRO A CA 1
ATOM 547 C C . PRO A 1 71 ? 4.302 -52.726 -21.141 1.00 41.81 70 PRO A C 1
ATOM 548 O O . PRO A 1 71 ? 3.947 -51.928 -22.039 1.00 38.88 70 PRO A O 1
ATOM 552 N N . LEU A 1 72 ? 5.566 -53.079 -20.945 1.00 33.71 71 LEU A N 1
ATOM 553 C CA . LEU A 1 72 ? 6.584 -52.745 -21.940 1.00 31.72 71 LEU A CA 1
ATOM 554 C C . LEU A 1 72 ? 6.321 -53.605 -23.201 1.00 33.37 71 LEU A C 1
ATOM 555 O O . LEU A 1 72 ? 6.245 -54.810 -23.158 1.00 31.80 71 LEU A O 1
ATOM 560 N N . PRO A 1 73 ? 6.048 -52.952 -24.356 1.00 35.92 72 PRO A N 1
ATOM 561 C CA . PRO A 1 73 ? 5.572 -53.694 -25.576 1.00 39.97 72 PRO A CA 1
ATOM 562 C C . PRO A 1 73 ? 6.548 -54.680 -26.162 1.00 34.08 72 PRO A C 1
ATOM 563 O O . PRO A 1 73 ? 7.712 -54.417 -26.078 1.00 41.05 72 PRO A O 1
ATOM 567 N N . GLY A 1 74 ? 6.061 -55.823 -26.623 1.00 37.17 73 GLY A N 1
ATOM 568 C CA . GLY A 1 74 ? 6.856 -56.807 -27.372 1.00 40.50 73 GLY A CA 1
ATOM 569 C C . GLY A 1 74 ? 7.838 -57.578 -26.486 1.00 44.41 73 GLY A C 1
ATOM 570 O O . GLY A 1 74 ? 8.732 -58.206 -26.993 1.00 39.79 73 GLY A O 1
ATOM 571 N N . ARG A 1 75 ? 7.618 -57.531 -25.154 1.00 46.81 74 ARG A N 1
ATOM 572 C CA . ARG A 1 75 ? 8.458 -58.153 -24.092 1.00 38.73 74 ARG A CA 1
ATOM 573 C C . ARG A 1 75 ? 7.456 -58.950 -23.236 1.00 35.07 74 ARG A C 1
ATOM 574 O O . ARG A 1 75 ? 6.332 -58.471 -22.971 1.00 33.58 74 ARG A O 1
ATOM 582 N N . LYS A 1 76 ? 7.789 -60.151 -22.787 1.00 31.96 75 LYS A N 1
ATOM 583 C CA . LYS A 1 76 ? 7.047 -60.788 -21.725 1.00 30.00 75 LYS A CA 1
ATOM 584 C C . LYS A 1 76 ? 7.364 -59.967 -20.460 1.00 31.06 75 LYS A C 1
ATOM 585 O O . LYS A 1 76 ? 8.515 -59.599 -20.208 1.00 26.39 75 LYS A O 1
ATOM 591 N N . ASN A 1 77 ? 6.318 -59.523 -19.742 1.00 26.60 76 ASN A N 1
ATOM 592 C CA . ASN A 1 77 ? 6.480 -58.696 -18.596 1.00 25.45 76 ASN A CA 1
ATOM 593 C C . ASN A 1 77 ? 6.074 -59.584 -17.412 1.00 29.51 76 ASN A C 1
ATOM 594 O O . ASN A 1 77 ? 4.962 -60.071 -17.367 1.00 30.67 76 ASN A O 1
ATOM 599 N N . ILE A 1 78 ? 7.007 -59.823 -16.493 1.00 25.87 77 ILE A N 1
ATOM 600 C CA . ILE A 1 78 ? 6.867 -60.692 -15.389 1.00 24.68 77 ILE A CA 1
ATOM 601 C C . ILE A 1 78 ? 6.942 -59.929 -14.055 1.00 23.55 77 ILE A C 1
ATOM 602 O O . ILE A 1 78 ? 7.925 -59.268 -13.756 1.00 23.75 77 ILE A O 1
ATOM 607 N N . ILE A 1 79 ? 5.818 -59.902 -13.342 1.00 23.51 78 ILE A N 1
ATOM 608 C CA . ILE A 1 79 ? 5.687 -59.153 -12.102 1.00 23.90 78 ILE A CA 1
ATOM 609 C C . ILE A 1 79 ? 5.714 -60.063 -10.902 1.00 26.91 78 ILE A C 1
ATOM 610 O O . ILE A 1 79 ? 4.890 -60.961 -10.845 1.00 25.53 78 ILE A O 1
ATOM 615 N N . LEU A 1 80 ? 6.642 -59.868 -9.968 1.00 22.53 79 LEU A N 1
ATOM 616 C CA . LEU A 1 80 ? 6.743 -60.551 -8.714 1.00 28.05 79 LEU A CA 1
ATOM 617 C C . LEU A 1 80 ? 5.824 -59.927 -7.693 1.00 28.98 79 LEU A C 1
ATOM 618 O O . LEU A 1 80 ? 5.860 -58.720 -7.491 1.00 30.89 79 LEU A O 1
ATOM 623 N N . SER A 1 81 ? 4.943 -60.738 -7.114 1.00 27.97 80 SER A N 1
ATOM 624 C CA . SER A 1 81 ? 4.018 -60.285 -6.012 1.00 29.34 80 SER A CA 1
ATOM 625 C C . SER A 1 81 ? 3.593 -61.528 -5.241 1.00 29.25 80 SER A C 1
ATOM 626 O O . SER A 1 81 ? 3.399 -62.549 -5.859 1.00 31.08 80 SER A O 1
ATOM 629 N N . SER A 1 82 ? 3.483 -61.464 -3.898 1.00 29.31 81 SER A N 1
ATOM 630 C CA . SER A 1 82 ? 2.870 -62.563 -3.124 1.00 28.98 81 SER A CA 1
ATOM 631 C C . SER A 1 82 ? 1.359 -62.709 -3.376 1.00 33.58 81 SER A C 1
ATOM 632 O O . SER A 1 82 ? 0.842 -63.765 -3.060 1.00 34.05 81 SER A O 1
ATOM 635 N N . GLN A 1 83 ? 0.689 -61.723 -3.970 1.00 30.32 82 GLN A N 1
ATOM 636 C CA . GLN A 1 83 ? -0.756 -61.724 -4.172 1.00 36.23 82 GLN A CA 1
ATOM 637 C C . GLN A 1 83 ? -1.138 -62.021 -5.592 1.00 36.75 82 GLN A C 1
ATOM 638 O O . GLN A 1 83 ? -0.360 -61.873 -6.535 1.00 36.40 82 GLN A O 1
ATOM 644 N N . PRO A 1 84 ? -2.377 -62.502 -5.798 1.00 34.28 83 PRO A N 1
ATOM 645 C CA . PRO A 1 84 ? -2.832 -62.733 -7.157 1.00 36.83 83 PRO A CA 1
ATOM 646 C C . PRO A 1 84 ? -2.748 -61.450 -7.952 1.00 32.00 83 PRO A C 1
ATOM 647 O O . PRO A 1 84 ? -2.804 -60.317 -7.422 1.00 33.78 83 PRO A O 1
ATOM 651 N N . GLY A 1 85 ? -2.515 -61.610 -9.228 1.00 33.31 84 GLY A N 1
ATOM 652 C CA . GLY A 1 85 ? -2.405 -60.490 -10.125 1.00 35.03 84 GLY A CA 1
ATOM 653 C C . GLY A 1 85 ? -3.570 -59.589 -10.243 1.00 34.58 84 GLY A C 1
ATOM 654 O O . GLY A 1 85 ? -4.706 -60.005 -10.038 1.00 34.07 84 GLY A O 1
ATOM 655 N N . THR A 1 86 ? -3.286 -58.347 -10.523 1.00 30.25 85 THR A N 1
ATOM 656 C CA . THR A 1 86 ? -4.292 -57.294 -10.768 1.00 32.99 85 THR A CA 1
ATOM 657 C C . THR A 1 86 ? -4.179 -56.611 -12.088 1.00 32.37 85 THR A C 1
ATOM 658 O O . THR A 1 86 ? -4.533 -55.497 -12.181 1.00 35.97 85 THR A O 1
ATOM 662 N N . ASP A 1 87 ? -3.660 -57.281 -13.105 1.00 32.05 86 ASP A N 1
ATOM 663 C CA . ASP A 1 87 ? -3.591 -56.771 -14.475 1.00 29.28 86 ASP A CA 1
ATOM 664 C C . ASP A 1 87 ? -3.338 -57.908 -15.394 1.00 34.33 86 ASP A C 1
ATOM 665 O O . ASP A 1 87 ? -2.270 -58.562 -15.424 1.00 33.68 86 ASP A O 1
ATOM 670 N N . ASP A 1 88 ? -4.350 -58.200 -16.202 1.00 35.52 87 ASP A N 1
ATOM 671 C CA . ASP A 1 88 ? -4.320 -59.367 -17.091 1.00 35.71 87 ASP A CA 1
ATOM 672 C C . ASP A 1 88 ? -3.350 -59.178 -18.284 1.00 35.76 87 ASP A C 1
ATOM 673 O O . ASP A 1 88 ? -3.073 -60.147 -19.004 1.00 36.68 87 ASP A O 1
ATOM 678 N N . ARG A 1 89 ? -2.825 -57.967 -18.491 1.00 36.80 88 ARG A N 1
ATOM 679 C CA . ARG A 1 89 ? -1.909 -57.718 -19.606 1.00 34.01 88 ARG A CA 1
ATOM 680 C C . ARG A 1 89 ? -0.490 -58.267 -19.381 1.00 36.56 88 ARG A C 1
ATOM 681 O O . ARG A 1 89 ? 0.274 -58.427 -20.337 1.00 40.20 88 ARG A O 1
ATOM 689 N N . VAL A 1 90 ? -0.181 -58.579 -18.126 1.00 33.61 89 VAL A N 1
ATOM 690 C CA . VAL A 1 90 ? 1.150 -59.099 -17.759 1.00 32.90 89 VAL A CA 1
ATOM 691 C C . VAL A 1 90 ? 1.125 -60.410 -17.022 1.00 34.35 89 VAL A C 1
ATOM 692 O O . VAL A 1 90 ? 0.031 -60.914 -16.686 1.00 35.42 89 VAL A O 1
ATOM 696 N N . THR A 1 91 ? 2.283 -61.032 -16.774 1.00 27.68 90 THR A N 1
ATOM 697 C CA . THR A 1 91 ? 2.393 -62.306 -16.129 1.00 28.21 90 THR A CA 1
ATOM 698 C C . THR A 1 91 ? 2.767 -62.119 -14.694 1.00 29.34 90 THR A C 1
ATOM 699 O O . THR A 1 91 ? 3.677 -61.354 -14.389 1.00 30.92 90 THR A O 1
ATOM 703 N N . TRP A 1 92 ? 2.059 -62.740 -13.773 1.00 27.48 91 TRP A N 1
ATOM 704 C CA . TRP A 1 92 ? 2.316 -62.581 -12.371 1.00 27.08 91 TRP A CA 1
ATOM 705 C C . TRP A 1 92 ? 2.853 -63.844 -11.769 1.00 28.06 91 TRP A C 1
ATOM 706 O O . TRP A 1 92 ? 2.384 -64.945 -12.098 1.00 29.38 91 TRP A O 1
ATOM 717 N N . VAL A 1 93 ? 3.868 -63.720 -10.925 1.00 28.24 92 VAL A N 1
ATOM 718 C CA . VAL A 1 93 ? 4.545 -64.797 -10.246 1.00 26.26 92 VAL A CA 1
ATOM 719 C C . VAL A 1 93 ? 4.820 -64.525 -8.756 1.00 26.83 92 VAL A C 1
ATOM 720 O O . VAL A 1 93 ? 4.960 -63.348 -8.334 1.00 27.09 92 VAL A O 1
ATOM 724 N N . LYS A 1 94 ? 4.892 -65.561 -7.914 1.00 28.81 93 LYS A N 1
ATOM 725 C CA . LYS A 1 94 ? 4.936 -65.431 -6.472 1.00 32.50 93 LYS A CA 1
ATOM 726 C C . LYS A 1 94 ? 6.281 -65.772 -5.833 1.00 24.46 93 LYS A C 1
ATOM 727 O O . LYS A 1 94 ? 6.464 -65.755 -4.598 1.00 30.26 93 LYS A O 1
ATOM 733 N N . SER A 1 95 ? 7.359 -65.993 -6.678 1.00 27.48 94 SER A N 1
ATOM 734 C CA . SER A 1 95 ? 8.678 -66.265 -6.218 1.00 24.93 94 SER A CA 1
ATOM 735 C C . SER A 1 95 ? 9.697 -66.036 -7.442 1.00 22.41 94 SER A C 1
ATOM 736 O O . SER A 1 95 ? 9.290 -65.949 -8.594 1.00 24.26 94 SER A O 1
ATOM 739 N N . VAL A 1 96 ? 10.913 -65.832 -7.009 1.00 23.38 95 VAL A N 1
ATOM 740 C CA . VAL A 1 96 ? 12.113 -65.684 -7.895 1.00 25.65 95 VAL A CA 1
ATOM 741 C C . VAL A 1 96 ? 12.153 -66.890 -8.849 1.00 25.00 95 VAL A C 1
ATOM 742 O O . VAL A 1 96 ? 12.322 -66.737 -10.056 1.00 24.00 95 VAL A O 1
ATOM 746 N N . ASP A 1 97 ? 12.047 -68.121 -8.304 1.00 25.77 96 ASP A N 1
ATOM 747 C CA . ASP A 1 97 ? 12.096 -69.319 -9.143 1.00 25.49 96 ASP A CA 1
ATOM 748 C C . ASP A 1 97 ? 11.002 -69.308 -10.149 1.00 25.58 96 ASP A C 1
ATOM 749 O O . ASP A 1 97 ? 11.225 -69.566 -11.341 1.00 24.86 96 ASP A O 1
ATOM 754 N N . GLU A 1 98 ? 9.749 -69.001 -9.740 1.00 23.32 97 GLU A N 1
ATOM 755 C CA . GLU A 1 98 ? 8.693 -68.914 -10.683 1.00 26.65 97 GLU A CA 1
ATOM 756 C C . GLU A 1 98 ? 8.914 -67.842 -11.788 1.00 23.90 97 GLU A C 1
ATOM 757 O O . GLU A 1 98 ? 8.531 -67.999 -12.935 1.00 26.26 97 GLU A O 1
ATOM 763 N N . ALA A 1 99 ? 9.547 -66.725 -11.396 1.00 23.73 98 ALA A N 1
ATOM 764 C CA . ALA A 1 99 ? 9.936 -65.715 -12.387 1.00 22.24 98 ALA A CA 1
ATOM 765 C C . ALA A 1 99 ? 10.934 -66.198 -13.413 1.00 23.21 98 ALA A C 1
ATOM 766 O O . ALA A 1 99 ? 10.655 -66.009 -14.573 1.00 21.15 98 ALA A O 1
ATOM 768 N N . ILE A 1 100 ? 11.954 -66.858 -12.995 1.00 22.05 99 ILE A N 1
ATOM 769 C CA . ILE A 1 100 ? 12.947 -67.462 -13.920 1.00 20.92 99 ILE A CA 1
ATOM 770 C C . ILE A 1 100 ? 12.259 -68.499 -14.797 1.00 24.45 99 ILE A C 1
ATOM 771 O O . ILE A 1 100 ? 12.416 -68.520 -16.013 1.00 24.08 99 ILE A O 1
ATOM 776 N N . ALA A 1 101 ? 11.436 -69.366 -14.202 1.00 22.42 100 ALA A N 1
ATOM 777 C CA . ALA A 1 101 ? 10.730 -70.348 -14.952 1.00 23.17 100 ALA A CA 1
ATOM 778 C C . ALA A 1 101 ? 9.848 -69.743 -16.054 1.00 24.03 100 ALA A C 1
ATOM 779 O O . ALA A 1 101 ? 9.840 -70.283 -17.166 1.00 25.48 100 ALA A O 1
ATOM 781 N N . ALA A 1 102 ? 9.146 -68.640 -15.797 1.00 22.69 101 ALA A N 1
ATOM 782 C CA . ALA A 1 102 ? 8.241 -68.036 -16.706 1.00 24.64 101 ALA A CA 1
ATOM 783 C C . ALA A 1 102 ? 8.937 -67.425 -17.931 1.00 27.17 101 ALA A C 1
ATOM 784 O O . ALA A 1 102 ? 8.340 -67.075 -18.947 1.00 28.15 101 ALA A O 1
ATOM 786 N N . CYS A 1 103 ? 10.238 -67.189 -17.780 1.00 27.84 102 CYS A N 1
ATOM 787 C CA . CYS A 1 103 ? 11.006 -66.634 -18.887 1.00 29.82 102 CYS A CA 1
ATOM 788 C C . CYS A 1 103 ? 11.334 -67.626 -19.998 1.00 31.27 102 CYS A C 1
ATOM 789 O O . CYS A 1 103 ? 11.652 -67.223 -21.120 1.00 30.29 102 CYS A O 1
ATOM 792 N N . GLY A 1 104 ? 11.249 -68.934 -19.722 1.00 28.10 103 GLY A N 1
ATOM 793 C CA . GLY A 1 104 ? 11.576 -69.955 -20.662 1.00 30.08 103 GLY A CA 1
ATOM 794 C C . GLY A 1 104 ? 13.073 -70.020 -21.019 1.00 29.81 103 GLY A C 1
ATOM 795 O O . GLY A 1 104 ? 13.916 -69.658 -20.186 1.00 29.70 103 GLY A O 1
ATOM 796 N N . ASP A 1 105 ? 13.363 -70.544 -22.239 1.00 27.68 104 ASP A N 1
ATOM 797 C CA . ASP A 1 105 ? 14.752 -70.652 -22.688 1.00 26.99 104 ASP A CA 1
ATOM 798 C C . ASP A 1 105 ? 14.996 -69.513 -23.626 1.00 26.53 104 ASP A C 1
ATOM 799 O O . ASP A 1 105 ? 14.645 -69.605 -24.799 1.00 29.89 104 ASP A O 1
ATOM 804 N N . VAL A 1 106 ? 15.568 -68.422 -23.059 1.00 25.55 105 VAL A N 1
ATOM 805 C CA . VAL A 1 106 ? 15.907 -67.206 -23.762 1.00 28.30 105 VAL A CA 1
ATOM 806 C C . VAL A 1 106 ? 17.395 -66.870 -23.569 1.00 22.29 105 VAL A C 1
ATOM 807 O O . VAL A 1 106 ? 18.007 -67.275 -22.603 1.00 24.69 105 VAL A O 1
ATOM 811 N N . PRO A 1 107 ? 17.973 -66.074 -24.470 1.00 24.16 106 PRO A N 1
ATOM 812 C CA . PRO A 1 107 ? 19.384 -65.742 -24.337 1.00 26.09 106 PRO A CA 1
ATOM 813 C C . PRO A 1 107 ? 19.680 -64.834 -23.142 1.00 23.96 106 PRO A C 1
ATOM 814 O O . PRO A 1 107 ? 20.737 -64.859 -22.643 1.00 24.55 106 PRO A O 1
ATOM 818 N N . GLU A 1 108 ? 18.729 -64.058 -22.708 1.00 22.26 107 GLU A N 1
ATOM 819 C CA . GLU A 1 108 ? 18.932 -63.070 -21.744 1.00 19.93 107 GLU A CA 1
ATOM 820 C C . GLU A 1 108 ? 17.587 -62.649 -21.097 1.00 22.58 107 GLU A C 1
ATOM 821 O O . GLU A 1 108 ? 16.648 -62.313 -21.784 1.00 23.15 107 GLU A O 1
ATOM 827 N N . ILE A 1 109 ? 17.638 -62.578 -19.772 1.00 20.16 108 ILE A N 1
ATOM 828 C CA . ILE A 1 109 ? 16.498 -62.160 -18.889 1.00 21.02 108 ILE A CA 1
ATOM 829 C C . ILE A 1 109 ? 16.903 -60.793 -18.319 1.00 21.05 108 ILE A C 1
ATOM 830 O O . ILE A 1 109 ? 17.998 -60.639 -17.739 1.00 21.03 108 ILE A O 1
ATOM 835 N N . MET A 1 110 ? 16.044 -59.785 -18.387 1.00 19.65 109 MET A N 1
ATOM 836 C CA . MET A 1 110 ? 16.328 -58.468 -17.905 1.00 21.10 109 MET A CA 1
ATOM 837 C C . MET A 1 110 ? 15.577 -58.206 -16.624 1.00 21.42 109 MET A C 1
ATOM 838 O O . MET A 1 110 ? 14.356 -58.331 -16.606 1.00 24.31 109 MET A O 1
ATOM 843 N N . VAL A 1 111 ? 16.214 -57.801 -15.552 1.00 18.74 110 VAL A N 1
ATOM 844 C CA . VAL A 1 111 ? 15.550 -57.392 -14.283 1.00 18.30 110 VAL A CA 1
ATOM 845 C C . VAL A 1 111 ? 15.662 -55.919 -14.221 1.00 17.47 110 VAL A C 1
ATOM 846 O O . VAL A 1 111 ? 16.756 -55.322 -14.236 1.00 19.63 110 VAL A O 1
ATOM 850 N N . ILE A 1 112 ? 14.501 -55.298 -14.168 1.00 18.03 111 ILE A N 1
ATOM 851 C CA . ILE A 1 112 ? 14.414 -53.860 -14.242 1.00 19.31 111 ILE A CA 1
ATOM 852 C C . ILE A 1 112 ? 14.087 -53.116 -12.939 1.00 21.20 111 ILE A C 1
ATOM 853 O O . ILE A 1 112 ? 13.945 -51.876 -12.997 1.00 23.06 111 ILE A O 1
ATOM 858 N N . GLY A 1 113 ? 13.972 -53.829 -11.816 1.00 21.54 112 GLY A N 1
ATOM 859 C CA . GLY A 1 113 ? 13.834 -53.209 -10.485 1.00 18.49 112 GLY A CA 1
ATOM 860 C C . GLY A 1 113 ? 12.643 -53.755 -9.734 1.00 21.25 112 GLY A C 1
ATOM 861 O O . GLY A 1 113 ? 11.916 -54.637 -10.252 1.00 25.31 112 GLY A O 1
ATOM 862 N N . GLY A 1 114 ? 12.380 -53.294 -8.504 1.00 23.75 113 GLY A N 1
ATOM 863 C CA . GLY A 1 114 ? 13.103 -52.300 -7.828 1.00 21.20 113 GLY A CA 1
ATOM 864 C C . GLY A 1 114 ? 14.101 -52.799 -6.853 1.00 22.13 113 GLY A C 1
ATOM 865 O O . GLY A 1 114 ? 14.696 -53.837 -7.045 1.00 21.94 113 GLY A O 1
ATOM 866 N N . GLY A 1 115 ? 14.350 -52.050 -5.805 1.00 22.19 114 GLY A N 1
ATOM 867 C CA . GLY A 1 115 ? 15.402 -52.437 -4.901 1.00 22.41 114 GLY A CA 1
ATOM 868 C C . GLY A 1 115 ? 15.292 -53.848 -4.332 1.00 26.63 114 GLY A C 1
ATOM 869 O O . GLY A 1 115 ? 16.297 -54.587 -4.265 1.00 23.58 114 GLY A O 1
ATOM 870 N N . ARG A 1 116 ? 14.123 -54.279 -3.848 1.00 24.79 115 ARG A N 1
ATOM 871 C CA . ARG A 1 116 ? 14.017 -55.596 -3.233 1.00 25.11 115 ARG A CA 1
ATOM 872 C C . ARG A 1 116 ? 14.333 -56.676 -4.337 1.00 24.92 115 ARG A C 1
ATOM 873 O O . ARG A 1 116 ? 14.951 -57.718 -4.100 1.00 24.20 115 ARG A O 1
ATOM 875 N N . VAL A 1 117 ? 13.844 -56.419 -5.553 1.00 22.33 116 VAL A N 1
ATOM 876 C CA . VAL A 1 117 ? 14.012 -57.343 -6.696 1.00 22.00 116 VAL A CA 1
ATOM 877 C C . VAL A 1 117 ? 15.455 -57.351 -7.191 1.00 22.48 116 VAL A C 1
ATOM 878 O O . VAL A 1 117 ? 16.029 -58.420 -7.398 1.00 22.58 116 VAL A O 1
ATOM 882 N N . TYR A 1 118 ? 16.076 -56.186 -7.311 1.00 18.99 117 TYR A N 1
ATOM 883 C CA . TYR A 1 118 ? 17.470 -56.167 -7.647 1.00 20.81 117 TYR A CA 1
ATOM 884 C C . TYR A 1 118 ? 18.340 -56.925 -6.635 1.00 20.02 117 TYR A C 1
ATOM 885 O O . TYR A 1 118 ? 19.230 -57.643 -6.989 1.00 19.63 117 TYR A O 1
ATOM 894 N N . GLU A 1 119 ? 18.042 -56.834 -5.331 1.00 21.33 118 GLU A N 1
ATOM 895 C CA . GLU A 1 119 ? 18.846 -57.452 -4.333 1.00 21.81 118 GLU A CA 1
ATOM 896 C C . GLU A 1 119 ? 18.771 -58.958 -4.457 1.00 21.19 118 GLU A C 1
ATOM 897 O O . GLU A 1 119 ? 19.768 -59.642 -4.187 1.00 21.78 118 GLU A O 1
ATOM 903 N N . GLN A 1 120 ? 17.631 -59.505 -4.821 1.00 23.05 119 GLN A N 1
ATOM 904 C CA . GLN A 1 120 ? 17.460 -60.972 -4.952 1.00 22.85 119 GLN A CA 1
ATOM 905 C C . GLN A 1 120 ? 18.089 -61.491 -6.231 1.00 23.01 119 GLN A C 1
ATOM 906 O O . GLN A 1 120 ? 18.616 -62.648 -6.222 1.00 24.67 119 GLN A O 1
ATOM 912 N N . PHE A 1 121 ? 18.125 -60.687 -7.290 1.00 21.46 120 PHE A N 1
ATOM 913 C CA . PHE A 1 121 ? 18.687 -61.162 -8.557 1.00 20.45 120 PHE A CA 1
ATOM 914 C C . PHE A 1 121 ? 20.216 -60.841 -8.718 1.00 22.56 120 PHE A C 1
ATOM 915 O O . PHE A 1 121 ? 20.889 -61.538 -9.437 1.00 20.18 120 PHE A O 1
ATOM 923 N N . LEU A 1 122 ? 20.752 -59.832 -8.048 1.00 19.63 121 LEU A N 1
ATOM 924 C CA . LEU A 1 122 ? 22.163 -59.475 -8.246 1.00 20.30 121 LEU A CA 1
ATOM 925 C C . LEU A 1 122 ? 23.106 -60.662 -8.052 1.00 21.18 121 LEU A C 1
ATOM 926 O O . LEU A 1 122 ? 23.995 -60.837 -8.887 1.00 19.26 121 LEU A O 1
ATOM 931 N N . PRO A 1 123 ? 22.910 -61.496 -7.009 1.00 20.84 122 PRO A N 1
ATOM 932 C CA . PRO A 1 123 ? 23.864 -62.605 -6.818 1.00 22.16 122 PRO A CA 1
ATOM 933 C C . PRO A 1 123 ? 23.880 -63.627 -7.938 1.00 21.81 122 PRO A C 1
ATOM 934 O O . PRO A 1 123 ? 24.865 -64.377 -8.009 1.00 25.69 122 PRO A O 1
ATOM 938 N N . LYS A 1 124 ? 22.857 -63.701 -8.800 1.00 20.58 123 LYS A N 1
ATOM 939 C CA . LYS A 1 124 ? 22.714 -64.657 -9.909 1.00 25.51 123 LYS A CA 1
ATOM 940 C C . LYS A 1 124 ? 22.992 -63.953 -11.235 1.00 22.79 123 LYS A C 1
ATOM 941 O O . LYS A 1 124 ? 23.039 -64.575 -12.305 1.00 24.46 123 LYS A O 1
ATOM 947 N N . ALA A 1 125 ? 23.262 -62.661 -11.210 1.00 19.52 124 ALA A N 1
ATOM 948 C CA . ALA A 1 125 ? 23.416 -61.891 -12.450 1.00 18.65 124 ALA A CA 1
ATOM 949 C C . ALA A 1 125 ? 24.800 -62.018 -13.089 1.00 22.22 124 ALA A C 1
ATOM 950 O O . ALA A 1 125 ? 25.805 -62.118 -12.412 1.00 19.42 124 ALA A O 1
ATOM 952 N N . GLN A 1 126 ? 24.764 -61.973 -14.382 1.00 18.38 125 GLN A N 1
ATOM 953 C CA . GLN A 1 126 ? 25.976 -62.062 -15.269 1.00 19.25 125 GLN A CA 1
ATOM 954 C C . GLN A 1 126 ? 26.354 -60.723 -15.893 1.00 19.56 125 GLN A C 1
ATOM 955 O O . GLN A 1 126 ? 27.539 -60.538 -16.196 1.00 19.12 125 GLN A O 1
ATOM 961 N N . LYS A 1 127 ? 25.434 -59.783 -16.062 1.00 18.44 126 LYS A N 1
ATOM 962 C CA . LYS A 1 127 ? 25.699 -58.499 -16.617 1.00 19.00 126 LYS A CA 1
ATOM 963 C C . LYS A 1 127 ? 24.871 -57.432 -15.911 1.00 19.02 126 LYS A C 1
ATOM 964 O O . LYS A 1 127 ? 23.738 -57.611 -15.505 1.00 18.49 126 LYS A O 1
ATOM 970 N N . LEU A 1 128 ? 25.435 -56.229 -15.868 1.00 18.05 127 LEU A N 1
ATOM 971 C CA . LEU A 1 128 ? 24.756 -55.020 -15.459 1.00 18.90 127 LEU A CA 1
ATOM 972 C C . LEU A 1 128 ? 24.805 -53.972 -16.587 1.00 18.41 127 LEU A C 1
ATOM 973 O O . LEU A 1 128 ? 25.868 -53.768 -17.187 1.00 19.12 127 LEU A O 1
ATOM 978 N N . TYR A 1 129 ? 23.671 -53.358 -16.849 1.00 17.90 128 TYR A N 1
ATOM 979 C CA . TYR A 1 129 ? 23.562 -52.205 -17.711 1.00 18.31 128 TYR A CA 1
ATOM 980 C C . TYR A 1 129 ? 23.262 -50.997 -16.873 1.00 19.75 128 TYR A C 1
ATOM 981 O O . TYR A 1 129 ? 22.268 -50.977 -16.115 1.00 20.18 128 TYR A O 1
ATOM 990 N N . LEU A 1 130 ? 24.195 -50.092 -16.823 1.00 19.60 129 LEU A N 1
ATOM 991 C CA . LEU A 1 130 ? 24.081 -48.941 -15.861 1.00 20.70 129 LEU A CA 1
ATOM 992 C C . LEU A 1 130 ? 24.105 -47.582 -16.546 1.00 22.44 129 LEU A C 1
ATOM 993 O O . LEU A 1 130 ? 24.807 -47.423 -17.534 1.00 23.34 129 LEU A O 1
ATOM 998 N N . THR A 1 131 ? 23.258 -46.710 -16.052 1.00 20.37 130 THR A N 1
ATOM 999 C CA . THR A 1 131 ? 23.241 -45.306 -16.482 1.00 21.63 130 THR A CA 1
ATOM 1000 C C . THR A 1 131 ? 23.747 -44.551 -15.261 1.00 23.86 130 THR A C 1
ATOM 1001 O O . THR A 1 131 ? 23.159 -44.633 -14.163 1.00 25.44 130 THR A O 1
ATOM 1005 N N . HIS A 1 132 ? 24.844 -43.817 -15.377 1.00 22.71 131 HIS A N 1
ATOM 1006 C CA . HIS A 1 132 ? 25.437 -43.093 -14.283 1.00 23.50 131 HIS A CA 1
ATOM 1007 C C . HIS A 1 132 ? 24.968 -41.681 -14.342 1.00 27.08 131 HIS A C 1
ATOM 1008 O O . HIS A 1 132 ? 24.922 -41.016 -15.431 1.00 26.67 131 HIS A O 1
ATOM 1015 N N . ILE A 1 133 ? 24.537 -41.215 -13.152 1.00 27.39 132 ILE A N 1
ATOM 1016 C CA . ILE A 1 133 ? 23.851 -39.910 -13.085 1.00 30.91 132 ILE A CA 1
ATOM 1017 C C . ILE A 1 133 ? 24.612 -38.979 -12.187 1.00 33.06 132 ILE A C 1
ATOM 1018 O O . ILE A 1 133 ? 25.158 -39.346 -11.172 1.00 27.85 132 ILE A O 1
ATOM 1023 N N . ASP A 1 134 ? 24.768 -37.727 -12.662 1.00 34.06 133 ASP A N 1
ATOM 1024 C CA . ASP A 1 134 ? 25.582 -36.722 -11.951 1.00 38.74 133 ASP A CA 1
ATOM 1025 C C . ASP A 1 134 ? 24.827 -36.024 -10.772 1.00 40.59 133 ASP A C 1
ATOM 1026 O O . ASP A 1 134 ? 23.666 -36.333 -10.460 1.00 39.12 133 ASP A O 1
ATOM 1031 N N . ALA A 1 135 ? 25.567 -35.109 -10.134 1.00 53.82 134 ALA A N 1
ATOM 1032 C CA . ALA A 1 135 ? 25.127 -34.415 -8.891 1.00 56.66 134 ALA A CA 1
ATOM 1033 C C . ALA A 1 135 ? 23.862 -33.564 -9.044 1.00 56.64 134 ALA A C 1
ATOM 1034 O O . ALA A 1 135 ? 23.189 -33.343 -8.057 1.00 63.57 134 ALA A O 1
ATOM 1036 N N . GLU A 1 136 ? 23.511 -33.140 -10.264 1.00 51.91 135 GLU A N 1
ATOM 1037 C CA . GLU A 1 136 ? 22.202 -32.506 -10.504 1.00 57.26 135 GLU A CA 1
ATOM 1038 C C . GLU A 1 136 ? 21.259 -33.304 -11.382 1.00 47.11 135 GLU A C 1
ATOM 1039 O O . GLU A 1 136 ? 20.469 -32.717 -12.106 1.00 50.88 135 GLU A O 1
ATOM 1045 N N . GLY A 1 137 ? 21.347 -34.648 -11.333 1.00 40.43 136 GLY A N 1
ATOM 1046 C CA . GLY A 1 137 ? 20.265 -35.520 -11.799 1.00 35.54 136 GLY A CA 1
ATOM 1047 C C . GLY A 1 137 ? 20.327 -35.854 -13.308 1.00 32.88 136 GLY A C 1
ATOM 1048 O O . GLY A 1 137 ? 19.352 -36.364 -13.853 1.00 37.95 136 GLY A O 1
ATOM 1049 N N . HIS A 1 138 ? 21.464 -35.574 -13.929 1.00 33.18 137 HIS A N 1
ATOM 1050 C CA . HIS A 1 138 ? 21.680 -35.855 -15.363 1.00 34.14 137 HIS A CA 1
ATOM 1051 C C . HIS A 1 138 ? 22.625 -37.005 -15.637 1.00 28.22 137 HIS A C 1
ATOM 1052 O O . HIS A 1 138 ? 23.705 -37.084 -15.074 1.00 30.54 137 HIS A O 1
ATOM 1059 N N . SER A 1 139 ? 22.239 -37.820 -16.633 1.00 30.37 138 SER A N 1
ATOM 1060 C CA . SER A 1 139 ? 23.130 -38.936 -17.040 1.00 33.01 138 SER A CA 1
ATOM 1061 C C . SER A 1 139 ? 24.398 -38.430 -17.649 1.00 31.72 138 SER A C 1
ATOM 1062 O O . SER A 1 139 ? 24.377 -37.406 -18.425 1.00 32.35 138 SER A O 1
ATOM 1065 N N . TYR A 1 140 ? 25.494 -39.064 -17.355 1.00 28.10 139 TYR A N 1
ATOM 1066 C CA . TYR A 1 140 ? 26.720 -38.722 -18.084 1.00 29.01 139 TYR A CA 1
ATOM 1067 C C . TYR A 1 140 ? 27.435 -39.904 -18.731 1.00 29.08 139 TYR A C 1
ATOM 1068 O O . TYR A 1 140 ? 28.459 -39.736 -19.400 1.00 26.97 139 TYR A O 1
ATOM 1087 N N . PHE A 1 142 ? 26.839 -44.260 -20.001 1.00 21.72 141 PHE A N 1
ATOM 1088 C CA . PHE A 1 142 ? 26.185 -45.576 -20.050 1.00 19.05 141 PHE A CA 1
ATOM 1089 C C . PHE A 1 142 ? 27.259 -46.619 -20.045 1.00 20.45 141 PHE A C 1
ATOM 1090 O O . PHE A 1 142 ? 28.258 -46.595 -20.760 1.00 22.66 141 PHE A O 1
ATOM 1098 N N . GLU A 1 143 ? 27.036 -47.727 -19.288 1.00 19.39 142 GLU A N 1
ATOM 1099 C CA . GLU A 1 143 ? 28.065 -48.685 -19.071 1.00 19.51 142 GLU A CA 1
ATOM 1100 C C . GLU A 1 143 ? 27.456 -50.090 -19.065 1.00 19.08 142 GLU A C 1
ATOM 1101 O O . GLU A 1 143 ? 26.311 -50.306 -18.637 1.00 19.45 142 GLU A O 1
ATOM 1107 N N . ILE A 1 144 ? 28.237 -51.029 -19.570 1.00 17.52 143 ILE A N 1
ATOM 1108 C CA . ILE A 1 144 ? 27.924 -52.473 -19.481 1.00 19.46 143 ILE A CA 1
ATOM 1109 C C . ILE A 1 144 ? 29.036 -53.138 -18.733 1.00 21.05 143 ILE A C 1
ATOM 1110 O O . ILE A 1 144 ? 30.225 -53.002 -19.060 1.00 20.99 143 ILE A O 1
ATOM 1115 N N . LEU A 1 145 ? 28.723 -53.879 -17.648 1.00 19.91 144 LEU A N 1
ATOM 1116 C CA . LEU A 1 145 ? 29.666 -54.675 -16.900 1.00 19.55 144 LEU A CA 1
ATOM 1117 C C . LEU A 1 145 ? 29.304 -56.186 -16.949 1.00 21.11 144 LEU A C 1
ATOM 1118 O O . LEU A 1 145 ? 28.114 -56.508 -16.985 1.00 20.43 144 LEU A O 1
ATOM 1123 N N . GLU A 1 146 ? 30.286 -57.046 -16.974 1.00 19.01 145 GLU A N 1
ATOM 1124 C CA . GLU A 1 146 ? 30.097 -58.489 -16.952 1.00 20.59 145 GLU A CA 1
ATOM 1125 C C . GLU A 1 146 ? 30.781 -59.070 -15.735 1.00 19.95 145 GLU A C 1
ATOM 1126 O O . GLU A 1 146 ? 31.834 -58.598 -15.269 1.00 20.83 145 GLU A O 1
ATOM 1132 N N . ARG A 1 147 ? 30.177 -60.108 -15.159 1.00 19.98 146 ARG A N 1
ATOM 1133 C CA . ARG A 1 147 ? 30.771 -60.620 -13.934 1.00 20.81 146 ARG A CA 1
ATOM 1134 C C . ARG A 1 147 ? 32.055 -61.365 -14.202 1.00 21.87 146 ARG A C 1
ATOM 1135 O O . ARG A 1 147 ? 32.163 -62.154 -15.107 1.00 23.98 146 ARG A O 1
ATOM 1143 N N . ARG A 1 148 ? 33.015 -61.079 -13.357 1.00 21.92 147 ARG A N 1
ATOM 1144 C CA . ARG A 1 148 ? 34.369 -61.721 -13.439 1.00 24.20 147 ARG A CA 1
ATOM 1145 C C . ARG A 1 148 ? 34.292 -63.117 -12.885 1.00 27.85 147 ARG A C 1
ATOM 1146 O O . ARG A 1 148 ? 33.896 -63.328 -11.693 1.00 30.55 147 ARG A O 1
ATOM 1154 N N . LEU A 1 149 ? 34.757 -64.088 -13.678 1.00 28.36 148 LEU A N 1
ATOM 1155 C CA . LEU A 1 149 ? 34.774 -65.479 -13.219 1.00 35.95 148 LEU A CA 1
ATOM 1156 C C . LEU A 1 149 ? 36.190 -65.916 -12.756 1.00 40.19 148 LEU A C 1
ATOM 1157 O O . LEU A 1 149 ? 37.117 -65.459 -13.298 1.00 36.42 148 LEU A O 1
ATOM 1162 N N . GLU A 1 150 ? 36.275 -66.818 -11.766 1.00 46.90 149 GLU A N 1
ATOM 1163 C CA . GLU A 1 150 ? 37.564 -67.375 -11.244 1.00 49.45 149 GLU A CA 1
ATOM 1164 C C . GLU A 1 150 ? 38.342 -68.143 -12.356 1.00 49.24 149 GLU A C 1
ATOM 1165 O O . GLU A 1 150 ? 37.739 -68.666 -13.338 1.00 48.15 149 GLU A O 1
ATOM 1167 N N . ALA B 1 2 ? -2.793 -11.766 -20.429 1.00 25.28 1 ALA B N 1
ATOM 1168 C CA . ALA B 1 2 ? -3.643 -11.928 -19.233 1.00 23.80 1 ALA B CA 1
ATOM 1169 C C . ALA B 1 2 ? -3.125 -13.128 -18.439 1.00 22.40 1 ALA B C 1
ATOM 1170 O O . ALA B 1 2 ? -2.193 -13.841 -18.862 1.00 22.81 1 ALA B O 1
ATOM 1172 N N . ILE B 1 3 ? -3.773 -13.376 -17.333 1.00 21.61 2 ILE B N 1
ATOM 1173 C CA . ILE B 1 3 ? -3.408 -14.426 -16.432 1.00 22.03 2 ILE B CA 1
ATOM 1174 C C . ILE B 1 3 ? -4.126 -15.719 -16.830 1.00 20.56 2 ILE B C 1
ATOM 1175 O O . ILE B 1 3 ? -5.309 -15.726 -17.118 1.00 21.34 2 ILE B O 1
ATOM 1180 N N . SER B 1 4 ? -3.342 -16.778 -16.876 1.00 18.78 3 SER B N 1
ATOM 1181 C CA . SER B 1 4 ? -3.821 -18.167 -17.120 1.00 18.19 3 SER B CA 1
ATOM 1182 C C . SER B 1 4 ? -3.354 -19.032 -16.050 1.00 19.94 3 SER B C 1
ATOM 1183 O O . SER B 1 4 ? -2.323 -18.830 -15.509 1.00 22.29 3 SER B O 1
ATOM 1186 N N . LEU B 1 5 ? -4.162 -20.056 -15.748 1.00 19.03 4 LEU B N 1
ATOM 1187 C CA . LEU B 1 5 ? -3.781 -21.075 -14.813 1.00 19.51 4 LEU B CA 1
ATOM 1188 C C . LEU B 1 5 ? -3.611 -22.397 -15.625 1.00 18.76 4 LEU B C 1
ATOM 1189 O O . LEU B 1 5 ? -4.338 -22.633 -16.554 1.00 19.25 4 LEU B O 1
ATOM 1194 N N . ILE B 1 6 ? -2.669 -23.187 -15.207 1.00 18.21 5 ILE B N 1
ATOM 1195 C CA . ILE B 1 6 ? -2.426 -24.558 -15.758 1.00 20.89 5 ILE B CA 1
ATOM 1196 C C . ILE B 1 6 ? -2.396 -25.520 -14.649 1.00 19.27 5 ILE B C 1
ATOM 1197 O O . ILE B 1 6 ? -1.716 -25.320 -13.623 1.00 20.61 5 ILE B O 1
ATOM 1202 N N . ALA B 1 7 ? -3.262 -26.559 -14.779 1.00 22.20 6 ALA B N 1
ATOM 1203 C CA . ALA B 1 7 ? -3.445 -27.486 -13.670 1.00 23.11 6 ALA B CA 1
ATOM 1204 C C . ALA B 1 7 ? -3.901 -28.880 -14.202 1.00 23.31 6 ALA B C 1
ATOM 1205 O O . ALA B 1 7 ? -4.426 -29.014 -15.317 1.00 21.60 6 ALA B O 1
ATOM 1207 N N . ALA B 1 8 ? -3.719 -29.884 -13.297 1.00 26.32 7 ALA B N 1
ATOM 1208 C CA . ALA B 1 8 ? -4.383 -31.185 -13.461 1.00 27.69 7 ALA B CA 1
ATOM 1209 C C . ALA B 1 8 ? -5.501 -31.276 -12.475 1.00 34.86 7 ALA B C 1
ATOM 1210 O O . ALA B 1 8 ? -5.362 -30.862 -11.344 1.00 39.57 7 ALA B O 1
ATOM 1212 N N . LEU B 1 9 ? -6.588 -31.869 -12.887 1.00 30.99 8 LEU B N 1
ATOM 1213 C CA . LEU B 1 9 ? -7.807 -31.835 -12.147 1.00 33.25 8 LEU B CA 1
ATOM 1214 C C . LEU B 1 9 ? -8.391 -33.270 -12.148 1.00 35.76 8 LEU B C 1
ATOM 1215 O O . LEU B 1 9 ? -8.525 -33.835 -13.197 1.00 31.60 8 LEU B O 1
ATOM 1220 N N . ALA B 1 10 ? -8.638 -33.800 -10.967 1.00 37.98 9 ALA B N 1
ATOM 1221 C CA . ALA B 1 10 ? -9.178 -35.147 -10.817 1.00 37.98 9 ALA B CA 1
ATOM 1222 C C . ALA B 1 10 ? -10.676 -35.108 -10.863 1.00 33.85 9 ALA B C 1
ATOM 1223 O O . ALA B 1 10 ? -11.311 -34.230 -10.320 1.00 32.40 9 ALA B O 1
ATOM 1225 N N . VAL B 1 11 ? -11.294 -36.093 -11.516 1.00 33.85 10 VAL B N 1
ATOM 1226 C CA . VAL B 1 11 ? -12.726 -36.129 -11.673 1.00 38.62 10 VAL B CA 1
ATOM 1227 C C . VAL B 1 11 ? -13.421 -36.428 -10.334 1.00 41.57 10 VAL B C 1
ATOM 1228 O O . VAL B 1 11 ? -14.558 -36.065 -10.172 1.00 43.55 10 VAL B O 1
ATOM 1232 N N . ASP B 1 12 ? -12.720 -37.034 -9.382 1.00 43.32 11 ASP B N 1
ATOM 1233 C CA . ASP B 1 12 ? -13.257 -37.300 -8.020 1.00 49.90 11 ASP B CA 1
ATOM 1234 C C . ASP B 1 12 ? -12.956 -36.289 -6.941 1.00 57.04 11 ASP B C 1
ATOM 1235 O O . ASP B 1 12 ? -13.281 -36.522 -5.783 1.00 62.08 11 ASP B O 1
ATOM 1240 N N . ARG B 1 13 ? -12.347 -35.170 -7.327 1.00 51.10 12 ARG B N 1
ATOM 1241 C CA . ARG B 1 13 ? -11.939 -34.120 -6.415 1.00 53.62 12 ARG B CA 1
ATOM 1242 C C . ARG B 1 13 ? -13.150 -33.776 -5.543 1.00 48.13 12 ARG B C 1
ATOM 1243 O O . ARG B 1 13 ? -14.249 -33.662 -6.095 1.00 45.74 12 ARG B O 1
ATOM 1251 N N . THR B 1 18 ? -8.547 -28.685 -1.480 1.00 50.86 17 THR B N 1
ATOM 1252 C CA . THR B 1 18 ? -7.498 -27.622 -1.476 1.00 58.07 17 THR B CA 1
ATOM 1253 C C . THR B 1 18 ? -6.677 -27.540 -2.775 1.00 58.37 17 THR B C 1
ATOM 1254 O O . THR B 1 18 ? -6.097 -26.487 -3.060 1.00 62.28 17 THR B O 1
ATOM 1258 N N . HIS B 1 19 ? -6.644 -28.633 -3.545 1.00 53.23 18 HIS B N 1
ATOM 1259 C CA . HIS B 1 19 ? -5.775 -28.771 -4.729 1.00 49.82 18 HIS B CA 1
ATOM 1260 C C . HIS B 1 19 ? -6.062 -27.784 -5.875 1.00 48.99 18 HIS B C 1
ATOM 1261 O O . HIS B 1 19 ? -5.103 -27.282 -6.460 1.00 39.83 18 HIS B O 1
ATOM 1268 N N . PHE B 1 20 ? -7.349 -27.610 -6.224 1.00 40.67 19 PHE B N 1
ATOM 1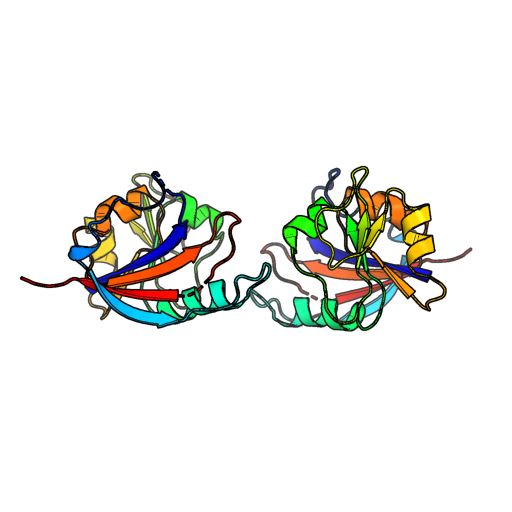269 C CA . PHE B 1 20 ? -7.819 -26.634 -7.219 1.00 38.58 19 PHE B CA 1
ATOM 1270 C C . PHE B 1 20 ? -9.102 -25.979 -6.792 1.00 43.43 19 PHE B C 1
ATOM 1271 O O . PHE B 1 20 ? -9.920 -26.601 -6.116 1.00 38.58 19 PHE B O 1
ATOM 1279 N N . PRO B 1 21 ? -9.292 -24.709 -7.105 1.00 34.17 20 PRO B N 1
ATOM 1280 C CA . PRO B 1 21 ? -10.429 -24.091 -6.477 1.00 36.75 20 PRO B CA 1
ATOM 1281 C C . PRO B 1 21 ? -11.748 -24.582 -7.024 1.00 41.77 20 PRO B C 1
ATOM 1282 O O . PRO B 1 21 ? -11.791 -25.103 -8.115 1.00 31.68 20 PRO B O 1
ATOM 1286 N N . ASP B 1 22 ? -12.804 -24.388 -6.252 1.00 43.79 21 ASP B N 1
ATOM 1287 C CA . ASP B 1 22 ? -14.103 -24.851 -6.664 1.00 55.01 21 ASP B CA 1
ATOM 1288 C C . ASP B 1 22 ? -14.763 -23.845 -7.617 1.00 52.01 21 ASP B C 1
ATOM 1289 O O . ASP B 1 22 ? -15.628 -23.077 -7.208 1.00 62.96 21 ASP B O 1
ATOM 1294 N N . TYR B 1 23 ? -14.401 -23.897 -8.892 1.00 51.23 22 TYR B N 1
ATOM 1295 C CA . TYR B 1 23 ? -14.779 -22.865 -9.870 1.00 47.57 22 TYR B CA 1
ATOM 1296 C C . TYR B 1 23 ? -16.159 -23.112 -10.513 1.00 52.05 22 TYR B C 1
ATOM 1297 O O . TYR B 1 23 ? -16.577 -24.253 -10.705 1.00 53.20 22 TYR B O 1
ATOM 1306 N N . GLU B 1 24 ? -16.822 -22.039 -10.925 1.00 46.30 23 GLU B N 1
ATOM 1307 C CA . GLU B 1 24 ? -18.148 -22.159 -11.476 1.00 44.00 23 GLU B CA 1
ATOM 1308 C C . GLU B 1 24 ? -18.057 -22.489 -12.951 1.00 38.02 23 GLU B C 1
ATOM 1309 O O . GLU B 1 24 ? -17.730 -21.617 -13.784 1.00 37.81 23 GLU B O 1
ATOM 1315 N N . PRO B 1 25 ? -18.367 -23.727 -13.336 1.00 40.15 24 PRO B N 1
ATOM 1316 C CA . PRO B 1 25 ? -18.207 -24.134 -14.746 1.00 38.64 24 PRO B CA 1
ATOM 1317 C C . PRO B 1 25 ? -18.973 -23.344 -15.759 1.00 43.77 24 PRO B C 1
ATOM 1318 O O . PRO B 1 25 ? -18.546 -23.274 -16.896 1.00 39.88 24 PRO B O 1
ATOM 1322 N N . ASP B 1 26 ? -20.064 -22.676 -15.378 1.00 45.73 25 ASP B N 1
ATOM 1323 C CA . ASP B 1 26 ? -20.783 -21.889 -16.361 1.00 51.35 25 ASP B CA 1
ATOM 1324 C C . ASP B 1 26 ? -20.103 -20.540 -16.637 1.00 47.57 25 ASP B C 1
ATOM 1325 O O . ASP B 1 26 ? -20.489 -19.844 -17.558 1.00 45.61 25 ASP B O 1
ATOM 1330 N N . ASP B 1 27 ? -19.099 -20.160 -15.845 1.00 38.40 26 ASP B N 1
ATOM 1331 C CA . ASP B 1 27 ? -18.367 -18.904 -16.073 1.00 34.45 26 ASP B CA 1
ATOM 1332 C C . ASP B 1 27 ? -17.289 -19.067 -17.220 1.00 31.37 26 ASP B C 1
ATOM 1333 O O . ASP B 1 27 ? -16.620 -18.082 -17.575 1.00 30.44 26 ASP B O 1
ATOM 1338 N N . TRP B 1 28 ? -17.089 -20.283 -17.707 1.00 30.85 27 TRP B N 1
ATOM 1339 C CA . TRP B 1 28 ? -15.965 -20.631 -18.564 1.00 29.47 27 TRP B CA 1
ATOM 1340 C C . TRP B 1 28 ? -16.494 -21.350 -19.807 1.00 35.42 27 TRP B C 1
ATOM 1341 O O . TRP B 1 28 ? -17.445 -22.164 -19.679 1.00 39.14 27 TRP B O 1
ATOM 1352 N N . GLU B 1 29 ? -15.921 -21.023 -20.963 1.00 26.66 28 GLU B N 1
ATOM 1353 C CA . GLU B 1 29 ? -16.225 -21.590 -22.256 1.00 28.90 28 GLU B CA 1
ATOM 1354 C C . GLU B 1 29 ? -15.081 -22.493 -22.717 1.00 31.29 28 GLU B C 1
ATOM 1355 O O . GLU B 1 29 ? -13.943 -22.022 -22.901 1.00 27.43 28 GLU B O 1
ATOM 1361 N N . SER B 1 30 ? -15.384 -23.742 -23.020 1.00 28.09 29 SER B N 1
ATOM 1362 C CA . SER B 1 30 ? -14.390 -24.628 -23.647 1.00 28.54 29 SER B CA 1
ATOM 1363 C C . SER B 1 30 ? -14.064 -24.272 -25.048 1.00 29.23 29 SER B C 1
ATOM 1364 O O . SER B 1 30 ? -14.930 -24.206 -25.935 1.00 34.73 29 SER B O 1
ATOM 1367 N N . VAL B 1 31 ? -12.798 -23.999 -25.317 1.00 25.34 30 VAL B N 1
ATOM 1368 C CA . VAL B 1 31 ? -12.335 -23.641 -26.664 1.00 25.50 30 VAL B CA 1
ATOM 1369 C C . VAL B 1 31 ? -11.441 -24.622 -27.339 1.00 26.20 30 VAL B C 1
ATOM 1370 O O . VAL B 1 31 ? -11.146 -24.514 -28.581 1.00 29.65 30 VAL B O 1
ATOM 1374 N N . PHE B 1 32 ? -10.996 -25.597 -26.589 1.00 26.02 31 PHE B N 1
ATOM 1375 C CA . PHE B 1 32 ? -10.142 -26.639 -27.090 1.00 26.04 31 PHE B CA 1
ATOM 1376 C C . PHE B 1 32 ? -10.360 -27.829 -26.189 1.00 27.01 31 PHE B C 1
ATOM 1377 O O . PHE B 1 32 ? -10.236 -27.740 -24.976 1.00 25.32 31 PHE B O 1
ATOM 1385 N N . SER B 1 33 ? -10.583 -29.027 -26.769 1.00 27.55 32 SER B N 1
ATOM 1386 C CA . SER B 1 33 ? -10.597 -30.246 -25.952 1.00 30.45 32 SER B CA 1
ATOM 1387 C C . SER B 1 33 ? -10.101 -31.451 -26.829 1.00 30.30 32 SER B C 1
ATOM 1388 O O . SER B 1 33 ? -10.465 -31.563 -28.024 1.00 39.75 32 SER B O 1
ATOM 1391 N N . GLU B 1 34 ? -9.226 -32.249 -26.279 1.00 29.04 33 GLU B N 1
ATOM 1392 C CA . GLU B 1 34 ? -8.661 -33.396 -26.959 1.00 29.74 33 GLU B CA 1
ATOM 1393 C C . GLU B 1 34 ? -8.742 -34.528 -25.999 1.00 32.23 33 GLU B C 1
ATOM 1394 O O . GLU B 1 34 ? -8.133 -34.486 -25.020 1.00 30.63 33 GLU B O 1
ATOM 1396 N N . PHE B 1 35 ? -9.459 -35.590 -26.362 1.00 28.41 34 PHE B N 1
ATOM 1397 C CA . PHE B 1 35 ? -9.454 -36.757 -25.533 1.00 29.18 34 PHE B CA 1
ATOM 1398 C C . PHE B 1 35 ? -8.391 -37.736 -26.014 1.00 37.07 34 PHE B C 1
ATOM 1399 O O . PHE B 1 35 ? -7.981 -37.751 -27.214 1.00 39.05 34 PHE B O 1
ATOM 1407 N N . HIS B 1 36 ? -7.894 -38.524 -25.082 1.00 35.23 35 HIS B N 1
ATOM 1408 C CA . HIS B 1 36 ? -6.955 -39.591 -25.397 1.00 40.51 35 HIS B CA 1
ATOM 1409 C C . HIS B 1 36 ? -7.141 -40.787 -24.478 1.00 36.12 35 HIS B C 1
ATOM 1410 O O . HIS B 1 36 ? -7.686 -40.688 -23.375 1.00 35.95 35 HIS B O 1
ATOM 1417 N N . ASP B 1 37 ? -6.599 -41.928 -24.904 1.00 40.83 36 ASP B N 1
ATOM 1418 C CA . ASP B 1 37 ? -6.687 -43.108 -24.041 1.00 42.28 36 ASP B CA 1
ATOM 1419 C C . ASP B 1 37 ? -6.002 -42.776 -22.767 1.00 38.64 36 ASP B C 1
ATOM 1420 O O . ASP B 1 37 ? -4.965 -42.147 -22.770 1.00 40.77 36 ASP B O 1
ATOM 1425 N N . ALA B 1 38 ? -6.579 -43.171 -21.661 1.00 40.01 37 ALA B N 1
ATOM 1426 C CA . ALA B 1 38 ? -5.962 -42.914 -20.351 1.00 45.82 37 ALA B CA 1
ATOM 1427 C C . ALA B 1 38 ? -4.946 -44.007 -20.031 1.00 54.62 37 ALA B C 1
ATOM 1428 O O . ALA B 1 38 ? -5.295 -45.008 -19.367 1.00 58.04 37 ALA B O 1
ATOM 1430 N N . ASP B 1 39 ? -3.703 -43.818 -20.484 1.00 52.96 38 ASP B N 1
ATOM 1431 C CA . ASP B 1 39 ? -2.606 -44.788 -20.255 1.00 58.89 38 ASP B CA 1
ATOM 1432 C C . ASP B 1 39 ? -1.648 -44.323 -19.166 1.00 58.37 38 ASP B C 1
ATOM 1433 O O . ASP B 1 39 ? -1.532 -43.136 -18.831 1.00 51.17 38 ASP B O 1
ATOM 1438 N N . ALA B 1 40 ? -0.887 -45.263 -18.655 1.00 58.23 39 ALA B N 1
ATOM 1439 C CA . ALA B 1 40 ? -0.177 -45.047 -17.394 1.00 57.77 39 ALA B CA 1
ATOM 1440 C C . ALA B 1 40 ? 1.067 -44.185 -17.468 1.00 58.23 39 ALA B C 1
ATOM 1441 O O . ALA B 1 40 ? 1.437 -43.508 -16.473 1.00 52.26 39 ALA B O 1
ATOM 1443 N N . GLN B 1 41 ? 1.767 -44.310 -18.599 1.00 57.14 40 GLN B N 1
ATOM 1444 C CA . GLN B 1 41 ? 3.099 -43.726 -18.783 1.00 61.09 40 GLN B CA 1
ATOM 1445 C C . GLN B 1 41 ? 2.991 -42.823 -20.003 1.00 60.44 40 GLN B C 1
ATOM 1446 O O . GLN B 1 41 ? 3.427 -43.194 -21.093 1.00 61.63 40 GLN B O 1
ATOM 1448 N N . ASN B 1 42 ? 2.370 -41.655 -19.824 1.00 54.19 41 ASN B N 1
ATOM 1449 C CA . ASN B 1 42 ? 1.987 -40.826 -20.967 1.00 46.06 41 ASN B CA 1
ATOM 1450 C C . ASN B 1 42 ? 2.864 -39.575 -21.024 1.00 41.15 41 ASN B C 1
ATOM 1451 O O . ASN B 1 42 ? 2.643 -38.665 -20.203 1.00 39.01 41 ASN B O 1
ATOM 1456 N N . PRO B 1 43 ? 3.831 -39.541 -21.974 1.00 41.00 42 PRO B N 1
ATOM 1457 C CA . PRO B 1 43 ? 4.724 -38.407 -22.122 1.00 37.83 42 PRO B CA 1
ATOM 1458 C C . PRO B 1 43 ? 3.939 -37.158 -22.583 1.00 35.14 42 PRO B C 1
ATOM 1459 O O . PRO B 1 43 ? 4.475 -36.054 -22.489 1.00 30.98 42 PRO B O 1
ATOM 1463 N N . ALA B 1 44 ? 2.735 -37.345 -23.099 1.00 33.79 43 ALA B N 1
ATOM 1464 C CA . ALA B 1 44 ? 1.935 -36.167 -23.519 1.00 32.61 43 ALA B CA 1
ATOM 1465 C C . ALA B 1 44 ? 1.627 -35.222 -22.352 1.00 29.90 43 ALA B C 1
ATOM 1466 O O . ALA B 1 44 ? 1.383 -34.027 -22.636 1.00 26.56 43 ALA B O 1
ATOM 1468 N N . ASP B 1 45 ? 1.534 -35.701 -21.101 1.00 29.55 44 ASP B N 1
ATOM 1469 C CA . ASP B 1 45 ? 1.161 -34.807 -19.959 1.00 31.47 44 ASP B CA 1
ATOM 1470 C C . ASP B 1 45 ? 2.223 -33.732 -19.754 1.00 26.71 44 ASP B C 1
ATOM 1471 O O . ASP B 1 45 ? 1.904 -32.509 -19.666 1.00 26.00 44 ASP B O 1
ATOM 1476 N N . LEU B 1 46 ? 3.487 -34.120 -19.792 1.00 26.74 45 LEU B N 1
ATOM 1477 C CA . LEU B 1 46 ? 4.566 -33.146 -19.762 1.00 28.91 45 LEU B CA 1
ATOM 1478 C C . LEU B 1 46 ? 4.722 -32.279 -21.018 1.00 27.90 45 LEU B C 1
ATOM 1479 O O . LEU B 1 46 ? 4.975 -31.047 -20.957 1.00 25.59 45 LEU B O 1
ATOM 1484 N N . ALA B 1 47 ? 4.482 -32.843 -22.185 1.00 25.75 46 ALA B N 1
ATOM 1485 C CA . ALA B 1 47 ? 4.602 -32.103 -23.445 1.00 25.96 46 ALA B CA 1
ATOM 1486 C C . ALA B 1 47 ? 3.516 -31.010 -23.460 1.00 23.86 46 ALA B C 1
ATOM 1487 O O . ALA B 1 47 ? 3.807 -29.874 -23.920 1.00 24.16 46 ALA B O 1
ATOM 1489 N N . TRP B 1 48 ? 2.342 -31.317 -22.930 1.00 25.79 47 TRP B N 1
ATOM 1490 C CA . TRP B 1 48 ? 1.225 -30.328 -22.851 1.00 24.33 47 TRP B CA 1
ATOM 1491 C C . TRP B 1 48 ? 1.621 -29.177 -21.959 1.00 24.42 47 TRP B C 1
ATOM 1492 O O . TRP B 1 48 ? 1.448 -28.057 -22.350 1.00 24.28 47 TRP B O 1
ATOM 1503 N N . PHE B 1 49 ? 2.175 -29.468 -20.812 1.00 21.79 48 PHE B N 1
ATOM 1504 C CA . PHE B 1 49 ? 2.732 -28.469 -19.896 1.00 22.63 48 PHE B CA 1
ATOM 1505 C C . PHE B 1 49 ? 3.811 -27.628 -20.537 1.00 22.57 48 PHE B C 1
ATOM 1506 O O . PHE B 1 49 ? 3.763 -26.401 -20.467 1.00 21.18 48 PHE B O 1
ATOM 1514 N N . LYS B 1 50 ? 4.803 -28.237 -21.165 1.00 21.15 49 LYS B N 1
ATOM 1515 C CA . LYS B 1 50 ? 5.871 -27.505 -21.853 1.00 24.02 49 LYS B CA 1
ATOM 1516 C C . LYS B 1 50 ? 5.363 -26.628 -22.975 1.00 22.19 49 LYS B C 1
ATOM 1517 O O . LYS B 1 50 ? 5.781 -25.460 -23.094 1.00 22.98 49 LYS B O 1
ATOM 1523 N N . ARG B 1 51 ? 4.427 -27.131 -23.772 1.00 21.51 50 ARG B N 1
ATOM 1524 C CA . ARG B 1 51 ? 3.891 -26.389 -24.889 1.00 21.23 50 ARG B CA 1
ATOM 1525 C C . ARG B 1 51 ? 3.210 -25.158 -24.375 1.00 23.66 50 ARG B C 1
ATOM 1526 O O . ARG B 1 51 ? 3.364 -24.097 -24.909 1.00 23.27 50 ARG B O 1
ATOM 1534 N N . ASN B 1 52 ? 2.376 -25.369 -23.357 1.00 21.60 51 ASN B N 1
ATOM 1535 C CA . ASN B 1 52 ? 1.532 -24.241 -22.989 1.00 22.32 51 ASN B CA 1
ATOM 1536 C C . ASN B 1 52 ? 2.195 -23.237 -22.078 1.00 22.65 51 ASN B C 1
ATOM 1537 O O . ASN B 1 52 ? 1.657 -22.121 -21.958 1.00 23.56 51 ASN B O 1
ATOM 1542 N N . THR B 1 53 ? 3.290 -23.593 -21.479 1.00 21.50 52 THR B N 1
ATOM 1543 C CA . THR B 1 53 ? 4.121 -22.575 -20.797 1.00 19.19 52 THR B CA 1
ATOM 1544 C C . THR B 1 53 ? 5.290 -21.952 -21.587 1.00 23.13 52 THR B C 1
ATOM 1545 O O . THR B 1 53 ? 6.043 -21.099 -21.079 1.00 23.51 52 THR B O 1
ATOM 1549 N N . LEU B 1 54 ? 5.400 -22.331 -22.876 1.00 23.33 53 LEU B N 1
ATOM 1550 C CA . LEU B 1 54 ? 6.545 -21.990 -23.727 1.00 26.61 53 LEU B CA 1
ATOM 1551 C C . LEU B 1 54 ? 6.805 -20.488 -23.636 1.00 20.21 53 LEU B C 1
ATOM 1552 O O . LEU B 1 54 ? 5.929 -19.696 -24.093 1.00 25.48 53 LEU B O 1
ATOM 1557 N N . ASP B 1 55 ? 7.990 -20.101 -23.138 1.00 23.05 54 ASP B N 1
ATOM 1558 C CA . ASP B 1 55 ? 8.484 -18.709 -23.213 1.00 26.51 54 ASP B CA 1
ATOM 1559 C C . ASP B 1 55 ? 7.559 -17.698 -22.493 1.00 26.00 54 ASP B C 1
ATOM 1560 O O . ASP B 1 55 ? 7.469 -16.536 -22.889 1.00 28.56 54 ASP B O 1
ATOM 1565 N N . LYS B 1 56 ? 6.883 -18.252 -21.500 1.00 22.00 55 LYS B N 1
ATOM 1566 C CA . LYS B 1 56 ? 6.027 -17.399 -20.584 1.00 24.08 55 LYS B CA 1
ATOM 1567 C C . LYS B 1 56 ? 6.572 -17.395 -19.180 1.00 23.88 55 LYS B C 1
ATOM 1568 O O . LYS B 1 56 ? 7.106 -18.388 -18.700 1.00 23.45 55 LYS B O 1
ATOM 1574 N N . PRO B 1 57 ? 6.337 -16.289 -18.421 1.00 20.03 56 PRO B N 1
ATOM 1575 C CA . PRO B 1 57 ? 6.618 -16.342 -17.045 1.00 22.69 56 PRO B CA 1
ATOM 1576 C C . PRO B 1 57 ? 5.693 -17.300 -16.344 1.00 20.62 56 PRO B C 1
ATOM 1577 O O . PRO B 1 57 ? 4.533 -17.489 -16.731 1.00 23.57 56 PRO B O 1
ATOM 1581 N N . VAL B 1 58 ? 6.279 -17.982 -15.397 1.00 19.70 57 VAL B N 1
ATOM 1582 C CA . VAL B 1 58 ? 5.552 -18.988 -14.583 1.00 21.02 57 VAL B CA 1
ATOM 1583 C C . VAL B 1 58 ? 5.631 -18.599 -13.121 1.00 21.70 57 VAL B C 1
ATOM 1584 O O . VAL B 1 58 ? 6.696 -18.329 -12.572 1.00 24.85 57 VAL B O 1
ATOM 1588 N N . ILE B 1 59 ? 4.454 -18.562 -12.513 1.00 20.51 58 ILE B N 1
ATOM 1589 C CA . ILE B 1 59 ? 4.289 -18.239 -11.056 1.00 19.06 58 ILE B CA 1
ATOM 1590 C C . ILE B 1 59 ? 3.964 -19.485 -10.330 1.00 19.83 58 ILE B C 1
ATOM 1591 O O . ILE B 1 59 ? 3.059 -20.206 -10.702 1.00 20.13 58 ILE B O 1
ATOM 1596 N N . MET B 1 60 ? 4.706 -19.768 -9.238 1.00 19.33 59 MET B N 1
ATOM 1597 C CA . MET B 1 60 ? 4.522 -20.994 -8.509 1.00 20.57 59 MET B CA 1
ATOM 1598 C C . MET B 1 60 ? 4.760 -20.715 -7.002 1.00 20.27 59 MET B C 1
ATOM 1599 O O . MET B 1 60 ? 5.549 -19.826 -6.651 1.00 22.65 59 MET B O 1
ATOM 1604 N N . GLY B 1 61 ? 4.102 -21.496 -6.175 1.00 23.03 60 GLY B N 1
ATOM 1605 C CA . GLY B 1 61 ? 4.434 -21.524 -4.759 1.00 22.78 60 GLY B CA 1
ATOM 1606 C C . GLY B 1 61 ? 5.687 -22.292 -4.348 1.00 24.76 60 GLY B C 1
ATOM 1607 O O . GLY B 1 61 ? 6.358 -22.920 -5.152 1.00 23.28 60 GLY B O 1
ATOM 1608 N N . ARG B 1 62 ? 5.991 -22.205 -3.009 1.00 28.08 61 ARG B N 1
ATOM 1609 C CA . ARG B 1 62 ? 7.249 -22.772 -2.530 1.00 29.59 61 ARG B CA 1
ATOM 1610 C C . ARG B 1 62 ? 7.319 -24.262 -2.660 1.00 28.07 61 ARG B C 1
ATOM 1611 O O . ARG B 1 62 ? 8.350 -24.771 -3.004 1.00 29.53 61 ARG B O 1
ATOM 1619 N N . HIS B 1 63 ? 6.267 -24.952 -2.349 1.00 30.85 62 HIS B N 1
ATOM 1620 C CA . HIS B 1 63 ? 6.223 -26.389 -2.463 1.00 30.11 62 HIS B CA 1
ATOM 1621 C C . HIS B 1 63 ? 6.452 -26.825 -3.900 1.00 32.47 62 HIS B C 1
ATOM 1622 O O . HIS B 1 63 ? 7.194 -27.771 -4.180 1.00 30.15 62 HIS B O 1
ATOM 1629 N N . THR B 1 64 ? 5.818 -26.127 -4.835 1.00 28.66 63 THR B N 1
ATOM 1630 C CA . THR B 1 64 ? 6.004 -26.450 -6.239 1.00 27.83 63 THR B CA 1
ATOM 1631 C C . THR B 1 64 ? 7.430 -26.263 -6.693 1.00 28.87 63 THR B C 1
ATOM 1632 O O . THR B 1 64 ? 8.020 -27.113 -7.346 1.00 29.32 63 THR B O 1
ATOM 1636 N N . TRP B 1 65 ? 8.038 -25.140 -6.288 1.00 27.14 64 TRP B N 1
ATOM 1637 C CA . TRP B 1 65 ? 9.430 -24.890 -6.559 1.00 30.65 64 TRP B CA 1
ATOM 1638 C C . TRP B 1 65 ? 10.351 -26.032 -6.066 1.00 33.65 64 TRP B C 1
ATOM 1639 O O . TRP B 1 65 ? 11.240 -26.485 -6.773 1.00 31.90 64 TRP B O 1
ATOM 1650 N N . GLU B 1 66 ? 10.124 -26.430 -4.852 1.00 32.72 65 GLU B N 1
ATOM 1651 C CA . GLU B 1 66 ? 10.970 -27.510 -4.180 1.00 33.35 65 GLU B CA 1
ATOM 1652 C C . GLU B 1 66 ? 10.794 -28.772 -4.945 1.00 38.26 65 GLU B C 1
ATOM 1653 O O . GLU B 1 66 ? 11.780 -29.522 -5.158 1.00 38.57 65 GLU B O 1
ATOM 1659 N N . SER B 1 67 ? 9.566 -29.025 -5.403 1.00 33.87 66 SER B N 1
ATOM 1660 C CA . SER B 1 67 ? 9.259 -30.271 -6.113 1.00 35.29 66 SER B CA 1
ATOM 1661 C C . SER B 1 67 ? 9.909 -30.361 -7.460 1.00 40.21 66 SER B C 1
ATOM 1662 O O . SER B 1 67 ? 10.450 -31.411 -7.860 1.00 43.72 66 SER B O 1
ATOM 1665 N N . ILE B 1 68 ? 9.903 -29.268 -8.180 1.00 38.95 67 ILE B N 1
ATOM 1666 C CA . ILE B 1 68 ? 10.489 -29.240 -9.518 1.00 44.52 67 ILE B CA 1
ATOM 1667 C C . ILE B 1 68 ? 11.997 -29.364 -9.383 1.00 40.56 67 ILE B C 1
ATOM 1668 O O . ILE B 1 68 ? 12.673 -29.963 -10.224 1.00 45.50 67 ILE B O 1
ATOM 1673 N N . GLY B 1 69 ? 12.549 -28.772 -8.345 1.00 43.98 68 GLY B N 1
ATOM 1674 C CA . GLY B 1 69 ? 13.958 -28.900 -8.051 1.00 45.23 68 GLY B CA 1
ATOM 1675 C C . GLY B 1 69 ? 14.989 -28.069 -8.777 1.00 45.75 68 GLY B C 1
ATOM 1676 O O . GLY B 1 69 ? 16.141 -28.072 -8.398 1.00 44.70 68 GLY B O 1
ATOM 1677 N N . ARG B 1 70 ? 14.615 -27.393 -9.855 1.00 44.58 69 ARG B N 1
ATOM 1678 C CA . ARG B 1 70 ? 15.512 -26.469 -10.599 1.00 45.59 69 ARG B CA 1
ATOM 1679 C C . ARG B 1 70 ? 14.601 -25.590 -11.483 1.00 35.10 69 ARG B C 1
ATOM 1680 O O . ARG B 1 70 ? 13.432 -25.949 -11.658 1.00 34.20 69 ARG B O 1
ATOM 1688 N N . PRO B 1 71 ? 15.114 -24.469 -11.990 1.00 32.69 70 PRO B N 1
ATOM 1689 C CA . PRO B 1 71 ? 14.254 -23.608 -12.752 1.00 32.66 70 PRO B CA 1
ATOM 1690 C C . PRO B 1 71 ? 13.722 -24.312 -14.012 1.00 30.68 70 PRO B C 1
ATOM 1691 O O . PRO B 1 71 ? 14.476 -25.077 -14.643 1.00 30.81 70 PRO B O 1
ATOM 1695 N N . LEU B 1 72 ? 12.498 -24.055 -14.401 1.00 26.18 71 LEU B N 1
ATOM 1696 C CA . LEU B 1 72 ? 11.975 -24.438 -15.683 1.00 28.07 71 LEU B CA 1
ATOM 1697 C C . LEU B 1 72 ? 12.671 -23.648 -16.763 1.00 29.00 71 LEU B C 1
ATOM 1698 O O . LEU B 1 72 ? 12.644 -22.422 -16.785 1.00 28.19 71 LEU B O 1
ATOM 1703 N N . PRO B 1 73 ? 13.378 -24.365 -17.701 1.00 30.46 72 PRO B N 1
ATOM 1704 C CA . PRO B 1 73 ? 14.167 -23.653 -18.655 1.00 28.24 72 PRO B CA 1
ATOM 1705 C C . PRO B 1 73 ? 13.351 -22.879 -19.649 1.00 26.24 72 PRO B C 1
ATOM 1706 O O . PRO B 1 73 ? 12.261 -23.320 -20.075 1.00 31.93 72 PRO B O 1
ATOM 1710 N N . GLY B 1 74 ? 13.853 -21.700 -20.008 1.00 27.56 73 GLY B N 1
ATOM 1711 C CA . GLY B 1 74 ? 13.245 -20.985 -21.124 1.00 28.45 73 GLY B CA 1
ATOM 1712 C C . GLY B 1 74 ? 12.136 -20.041 -20.675 1.00 31.70 73 GLY B C 1
ATOM 1713 O O . GLY B 1 74 ? 11.600 -19.344 -21.514 1.00 30.61 73 GLY B O 1
ATOM 1714 N N . ARG B 1 75 ? 11.836 -20.071 -19.375 1.00 34.13 74 ARG B N 1
ATOM 1715 C CA . ARG B 1 75 ? 10.638 -19.352 -18.751 1.00 29.26 74 ARG B CA 1
ATOM 1716 C C . ARG B 1 75 ? 11.184 -18.509 -17.596 1.00 29.05 74 ARG B C 1
ATOM 1717 O O . ARG B 1 75 ? 12.084 -18.935 -16.925 1.00 32.77 74 ARG B O 1
ATOM 1725 N N . LYS B 1 76 ? 10.636 -17.297 -17.300 1.00 28.93 75 LYS B N 1
ATOM 1726 C CA . LYS B 1 76 ? 11.018 -16.551 -16.174 1.00 26.20 75 LYS B CA 1
ATOM 1727 C C . LYS B 1 76 ? 10.317 -17.288 -14.970 1.00 24.42 75 LYS B C 1
ATOM 1728 O O . LYS B 1 76 ? 9.147 -17.492 -15.043 1.00 25.29 75 LYS B O 1
ATOM 1734 N N . ASN B 1 77 ? 11.028 -17.722 -13.942 1.00 23.80 76 ASN B N 1
ATOM 1735 C CA . ASN B 1 77 ? 10.416 -18.471 -12.844 1.00 23.72 76 ASN B CA 1
ATOM 1736 C C . ASN B 1 77 ? 10.244 -17.534 -11.642 1.00 23.26 76 ASN B C 1
ATOM 1737 O O . ASN B 1 77 ? 11.217 -16.933 -11.116 1.00 26.71 76 ASN B O 1
ATOM 1742 N N . ILE B 1 78 ? 9.019 -17.337 -11.249 1.00 21.70 77 ILE B N 1
ATOM 1743 C CA . ILE B 1 78 ? 8.653 -16.485 -10.152 1.00 21.23 77 ILE B CA 1
ATOM 1744 C C . ILE B 1 78 ? 8.044 -17.280 -8.984 1.00 22.25 77 ILE B C 1
ATOM 1745 O O . ILE B 1 78 ? 7.038 -18.017 -9.129 1.00 21.35 77 ILE B O 1
ATOM 1750 N N . ILE B 1 79 ? 8.750 -17.210 -7.833 1.00 23.17 78 ILE B N 1
ATOM 1751 C CA . ILE B 1 79 ? 8.442 -18.063 -6.678 1.00 24.27 78 ILE B CA 1
ATOM 1752 C C . ILE B 1 79 ? 7.725 -17.138 -5.675 1.00 23.97 78 ILE B C 1
ATOM 1753 O O . ILE B 1 79 ? 8.406 -16.235 -5.154 1.00 22.87 78 ILE B O 1
ATOM 1758 N N . LEU B 1 80 ? 6.459 -17.422 -5.330 1.00 23.82 79 LEU B N 1
ATOM 1759 C CA . LEU B 1 80 ? 5.568 -16.658 -4.472 1.00 23.77 79 LEU B CA 1
ATOM 1760 C C . LEU B 1 80 ? 5.548 -17.293 -3.069 1.00 25.29 79 LEU B C 1
ATOM 1761 O O . LEU B 1 80 ? 4.977 -18.362 -2.879 1.00 28.42 79 LEU B O 1
ATOM 1766 N N . SER B 1 81 ? 6.137 -16.592 -2.095 1.00 30.84 80 SER B N 1
ATOM 1767 C CA . SER B 1 81 ? 6.190 -17.085 -0.727 1.00 33.74 80 SER B CA 1
ATOM 1768 C C . SER B 1 81 ? 6.508 -15.871 0.180 1.00 29.95 80 SER B C 1
ATOM 1769 O O . SER B 1 81 ? 7.264 -14.986 -0.188 1.00 26.76 80 SER B O 1
ATOM 1772 N N . SER B 1 82 ? 5.891 -15.857 1.348 1.00 30.37 81 SER B N 1
ATOM 1773 C CA . SER B 1 82 ? 6.133 -14.779 2.307 1.00 32.88 81 SER B CA 1
ATOM 1774 C C . SER B 1 82 ? 7.559 -14.894 2.932 1.00 38.49 81 SER B C 1
ATOM 1775 O O . SER B 1 82 ? 8.043 -13.925 3.548 1.00 36.07 81 SER B O 1
ATOM 1778 N N . GLN B 1 83 ? 8.230 -16.033 2.827 1.00 35.80 82 GLN B N 1
ATOM 1779 C CA . GLN B 1 83 ? 9.619 -16.043 3.278 1.00 42.15 82 GLN B CA 1
ATOM 1780 C C . GLN B 1 83 ? 10.672 -15.610 2.232 1.00 46.48 82 GLN B C 1
ATOM 1781 O O . GLN B 1 83 ? 10.501 -15.879 1.064 1.00 38.84 82 GLN B O 1
ATOM 1787 N N . PRO B 1 84 ? 11.830 -15.066 2.693 1.00 52.62 83 PRO B N 1
ATOM 1788 C CA . PRO B 1 84 ? 12.891 -14.580 1.780 1.00 56.16 83 PRO B CA 1
ATOM 1789 C C . PRO B 1 84 ? 13.347 -15.580 0.716 1.00 55.96 83 PRO B C 1
ATOM 1790 O O . PRO B 1 84 ? 13.589 -15.178 -0.440 1.00 58.51 83 PRO B O 1
ATOM 1794 N N . GLY B 1 85 ? 13.451 -16.863 1.028 1.00 46.27 84 GLY B N 1
ATOM 1795 C CA . GLY B 1 85 ? 13.889 -17.724 -0.059 1.00 58.01 84 GLY B CA 1
ATOM 1796 C C . GLY B 1 85 ? 15.301 -17.592 -0.628 1.00 56.90 84 GLY B C 1
ATOM 1797 O O . GLY B 1 85 ? 15.995 -16.603 -0.533 1.00 55.25 84 GLY B O 1
ATOM 1798 N N . THR B 1 86 ? 15.650 -18.641 -1.330 1.00 62.34 85 THR B N 1
ATOM 1799 C CA . THR B 1 86 ? 16.912 -19.308 -1.166 1.00 57.34 85 THR B CA 1
ATOM 1800 C C . THR B 1 86 ? 17.580 -19.743 -2.435 1.00 53.32 85 THR B C 1
ATOM 1801 O O . THR B 1 86 ? 18.178 -20.813 -2.441 1.00 65.04 85 THR B O 1
ATOM 1805 N N . ASP B 1 87 ? 17.509 -18.955 -3.509 1.00 51.32 86 ASP B N 1
ATOM 1806 C CA . ASP B 1 87 ? 18.152 -19.382 -4.766 1.00 41.90 86 ASP B CA 1
ATOM 1807 C C . ASP B 1 87 ? 18.253 -18.244 -5.748 1.00 42.59 86 ASP B C 1
ATOM 1808 O O . ASP B 1 87 ? 17.249 -17.653 -6.189 1.00 42.74 86 ASP B O 1
ATOM 1813 N N . ASP B 1 88 ? 19.468 -18.002 -6.179 1.00 38.66 87 ASP B N 1
ATOM 1814 C CA . ASP B 1 88 ? 19.809 -16.896 -7.086 1.00 42.81 87 ASP B CA 1
ATOM 1815 C C . ASP B 1 88 ? 19.279 -16.984 -8.498 1.00 37.18 87 ASP B C 1
ATOM 1816 O O . ASP B 1 88 ? 19.258 -15.998 -9.201 1.00 41.74 87 ASP B O 1
ATOM 1818 N N . ARG B 1 89 ? 18.866 -18.155 -8.959 1.00 40.43 88 ARG B N 1
ATOM 1819 C CA . ARG B 1 89 ? 18.526 -18.303 -10.399 1.00 42.78 88 ARG B CA 1
ATOM 1820 C C . ARG B 1 89 ? 17.081 -17.970 -10.708 1.00 42.33 88 ARG B C 1
ATOM 1821 O O . ARG B 1 89 ? 16.669 -18.081 -11.828 1.00 42.50 88 ARG B O 1
ATOM 1829 N N . VAL B 1 90 ? 16.275 -17.618 -9.692 1.00 35.71 89 VAL B N 1
ATOM 1830 C CA . VAL B 1 90 ? 14.840 -17.269 -9.945 1.00 34.08 89 VAL B CA 1
ATOM 1831 C C . VAL B 1 90 ? 14.419 -15.994 -9.203 1.00 36.74 89 VAL B C 1
ATOM 1832 O O . VAL B 1 90 ? 15.193 -15.434 -8.398 1.00 33.87 89 VAL B O 1
ATOM 1836 N N . THR B 1 91 ? 13.186 -15.556 -9.446 1.00 29.50 90 THR B N 1
ATOM 1837 C CA . THR B 1 91 ? 12.719 -14.343 -8.903 1.00 29.44 90 THR B CA 1
ATOM 1838 C C . THR B 1 91 ? 11.843 -14.651 -7.737 1.00 27.70 90 THR B C 1
ATOM 1839 O O . THR B 1 91 ? 10.850 -15.331 -7.889 1.00 25.98 90 THR B O 1
ATOM 1843 N N . TRP B 1 92 ? 12.159 -14.112 -6.584 1.00 25.57 91 TRP B N 1
ATOM 1844 C CA . TRP B 1 92 ? 11.351 -14.386 -5.411 1.00 24.25 91 TRP B CA 1
ATOM 1845 C C . TRP B 1 92 ? 10.459 -13.212 -5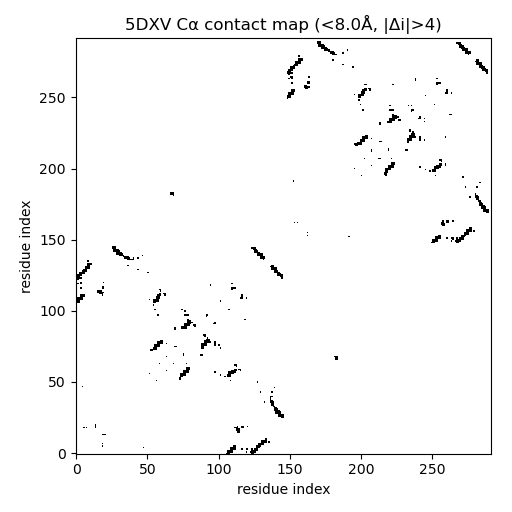.101 1.00 25.29 91 TRP B C 1
ATOM 1846 O O . TRP B 1 92 ? 10.943 -12.120 -4.971 1.00 26.21 91 TRP B O 1
ATOM 1857 N N . VAL B 1 93 ? 9.178 -13.430 -4.900 1.00 23.35 92 VAL B N 1
ATOM 1858 C CA . VAL B 1 93 ? 8.229 -12.388 -4.538 1.00 22.11 92 VAL B CA 1
ATOM 1859 C C . VAL B 1 93 ? 7.398 -12.797 -3.332 1.00 21.63 92 VAL B C 1
ATOM 1860 O O . VAL B 1 93 ? 7.205 -13.943 -3.060 1.00 24.87 92 VAL B O 1
ATOM 1864 N N . LYS B 1 94 ? 6.905 -11.799 -2.607 1.00 24.04 93 LYS B N 1
ATOM 1865 C CA . LYS B 1 94 ? 6.280 -12.095 -1.365 1.00 24.72 93 LYS B CA 1
ATOM 1866 C C . LYS B 1 94 ? 4.787 -11.974 -1.366 1.00 26.46 93 LYS B C 1
ATOM 1867 O O . LYS B 1 94 ? 4.145 -12.197 -0.293 1.00 29.09 93 LYS B O 1
ATOM 1873 N N . SER B 1 95 ? 4.179 -11.501 -2.450 1.00 23.06 94 SER B N 1
ATOM 1874 C CA . SER B 1 95 ? 2.743 -11.347 -2.549 1.00 22.33 94 SER B CA 1
ATOM 1875 C C . SER B 1 95 ? 2.257 -11.525 -3.985 1.00 22.85 94 SER B C 1
ATOM 1876 O O . SER B 1 95 ? 3.059 -11.472 -4.960 1.00 21.23 94 SER B O 1
ATOM 1879 N N . VAL B 1 96 ? 0.986 -11.753 -4.108 1.00 23.24 95 VAL B N 1
ATOM 1880 C CA . VAL B 1 96 ? 0.350 -11.916 -5.436 1.00 20.48 95 VAL B CA 1
ATOM 1881 C C . VAL B 1 96 ? 0.612 -10.676 -6.265 1.00 20.98 95 VAL B C 1
ATOM 1882 O O . VAL B 1 96 ? 0.930 -10.730 -7.469 1.00 21.00 95 VAL B O 1
ATOM 1886 N N . ASP B 1 97 ? 0.456 -9.453 -5.680 1.00 21.00 96 ASP B N 1
ATOM 1887 C CA . ASP B 1 97 ? 0.751 -8.233 -6.435 1.00 22.23 96 ASP B CA 1
ATOM 1888 C C . ASP B 1 97 ? 2.170 -8.182 -6.924 1.00 19.87 96 ASP B C 1
ATOM 1889 O O . ASP B 1 97 ? 2.401 -7.801 -8.119 1.00 22.60 96 ASP B O 1
ATOM 1894 N N . GLU B 1 98 ? 3.132 -8.516 -6.059 1.00 20.23 97 GLU B N 1
ATOM 1895 C CA . GLU B 1 98 ? 4.562 -8.519 -6.449 1.00 21.23 97 GLU B CA 1
ATOM 1896 C C . GLU B 1 98 ? 4.815 -9.544 -7.517 1.00 21.59 97 GLU B C 1
ATOM 1897 O O . GLU B 1 98 ? 5.667 -9.332 -8.370 1.00 22.33 97 GLU B O 1
ATOM 1903 N N . ALA B 1 99 ? 4.081 -10.670 -7.496 1.00 20.60 98 ALA B N 1
ATOM 1904 C CA . ALA B 1 99 ? 4.227 -11.675 -8.568 1.00 19.31 98 ALA B CA 1
ATOM 1905 C C . ALA B 1 99 ? 3.809 -11.155 -9.915 1.00 21.30 98 ALA B C 1
ATOM 1906 O O . ALA B 1 99 ? 4.520 -11.349 -10.908 1.00 23.20 98 ALA B O 1
ATOM 1908 N N . ILE B 1 100 ? 2.693 -10.457 -9.986 1.00 19.95 99 ILE B N 1
ATOM 1909 C CA . ILE B 1 100 ? 2.196 -9.866 -11.235 1.00 19.52 99 ILE B CA 1
ATOM 1910 C C . ILE B 1 100 ? 3.154 -8.780 -11.729 1.00 21.80 99 ILE B C 1
ATOM 1911 O O . ILE B 1 100 ? 3.517 -8.774 -12.900 1.00 21.67 99 ILE B O 1
ATOM 1916 N N . ALA B 1 101 ? 3.631 -7.942 -10.828 1.00 21.05 100 ALA B N 1
ATOM 1917 C CA . ALA B 1 101 ? 4.561 -6.896 -11.231 1.00 19.83 10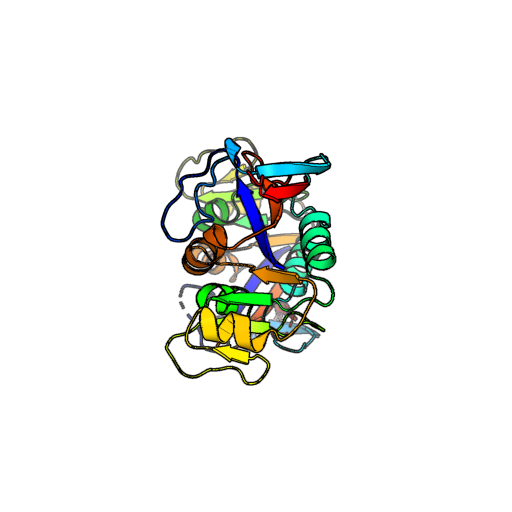0 ALA B CA 1
ATOM 1918 C C . ALA B 1 101 ? 5.844 -7.524 -11.781 1.00 22.63 100 ALA B C 1
ATOM 1919 O O . ALA B 1 101 ? 6.401 -6.922 -12.716 1.00 25.16 100 ALA B O 1
ATOM 1921 N N . ALA B 1 102 ? 6.312 -8.626 -11.251 1.00 20.64 101 ALA B N 1
ATOM 1922 C CA . ALA B 1 102 ? 7.538 -9.247 -11.746 1.00 20.84 101 ALA B CA 1
ATOM 1923 C C . ALA B 1 102 ? 7.410 -9.778 -13.139 1.00 24.67 101 ALA B C 1
ATOM 1924 O O . ALA B 1 102 ? 8.431 -10.045 -13.824 1.00 23.63 101 ALA B O 1
ATOM 1926 N N . CYS B 1 103 ? 6.202 -9.930 -13.605 1.00 21.60 102 CYS B N 1
ATOM 1927 C CA . CYS B 1 103 ? 6.005 -10.402 -14.947 1.00 23.87 102 CYS B CA 1
ATOM 1928 C C . CYS B 1 103 ? 6.253 -9.403 -16.061 1.00 27.26 102 CYS B C 1
ATOM 1929 O O . CYS B 1 103 ? 6.372 -9.804 -17.243 1.00 28.49 102 CYS B O 1
ATOM 1932 N N . GLY B 1 104 ? 6.228 -8.126 -15.742 1.00 22.34 103 GLY B N 1
ATOM 1933 C CA . GLY B 1 104 ? 6.294 -7.116 -16.743 1.00 24.80 103 GLY B CA 1
ATOM 1934 C C . GLY B 1 104 ? 5.110 -7.108 -17.734 1.00 23.37 103 GLY B C 1
ATOM 1935 O O . GLY B 1 104 ? 3.930 -7.329 -17.352 1.00 27.03 103 GLY B O 1
ATOM 1936 N N . ASP B 1 105 ? 5.368 -6.673 -18.930 1.00 22.85 104 ASP B N 1
ATOM 1937 C CA . ASP B 1 105 ? 4.361 -6.586 -19.967 1.00 25.05 104 ASP B CA 1
ATOM 1938 C C . ASP B 1 105 ? 4.610 -7.711 -20.916 1.00 26.95 104 ASP B C 1
ATOM 1939 O O . ASP B 1 105 ? 5.504 -7.644 -21.787 1.00 26.99 104 ASP B O 1
ATOM 1944 N N . VAL B 1 106 ? 3.892 -8.799 -20.690 1.00 23.57 105 VAL B N 1
ATOM 1945 C CA . VAL B 1 106 ? 4.001 -10.027 -21.543 1.00 23.48 105 VAL B CA 1
ATOM 1946 C C . VAL B 1 106 ? 2.569 -10.365 -21.998 1.00 23.51 105 VAL B C 1
ATOM 1947 O O . VAL B 1 106 ? 1.580 -10.043 -21.328 1.00 25.94 105 VAL B O 1
ATOM 1951 N N . PRO B 1 107 ? 2.437 -11.102 -23.076 1.00 25.44 106 PRO B N 1
ATOM 1952 C CA . PRO B 1 107 ? 1.125 -11.508 -23.585 1.00 25.26 106 PRO B CA 1
ATOM 1953 C C . PRO B 1 107 ? 0.316 -12.384 -22.604 1.00 24.14 106 PRO B C 1
ATOM 1954 O O . PRO B 1 107 ? -0.897 -12.342 -22.607 1.00 25.04 106 PRO B O 1
ATOM 1958 N N . GLU B 1 108 ? 1.029 -13.228 -21.874 1.00 22.07 107 GLU B N 1
ATOM 1959 C CA . GLU B 1 108 ? 0.388 -14.210 -21.065 1.00 22.37 107 GLU B CA 1
ATOM 1960 C C . GLU B 1 108 ? 1.231 -14.589 -19.883 1.00 23.81 107 GLU B C 1
ATOM 1961 O O . GLU B 1 108 ? 2.408 -14.915 -19.995 1.00 20.96 107 GLU B O 1
ATOM 1967 N N . ILE B 1 109 ? 0.626 -14.627 -18.715 1.00 20.34 108 ILE B N 1
ATOM 1968 C CA . ILE B 1 109 ? 1.287 -15.065 -17.487 1.00 21.57 108 ILE B CA 1
ATOM 1969 C C . ILE B 1 109 ? 0.733 -16.429 -17.077 1.00 20.50 108 ILE B C 1
ATOM 1970 O O . ILE B 1 109 ? -0.486 -16.546 -17.047 1.00 22.03 108 ILE B O 1
ATOM 1975 N N . MET B 1 110 ? 1.607 -17.390 -16.740 1.00 19.68 109 MET B N 1
ATOM 1976 C CA . MET B 1 110 ? 1.097 -18.724 -16.401 1.00 19.50 109 MET B CA 1
ATOM 1977 C C . MET B 1 110 ? 1.270 -19.051 -14.943 1.00 21.99 109 MET B C 1
ATOM 1978 O O . MET B 1 110 ? 2.394 -18.933 -14.372 1.00 23.80 109 MET B O 1
ATOM 1983 N N . VAL B 1 111 ? 0.168 -19.377 -14.260 1.00 18.87 110 VAL B N 1
ATOM 1984 C CA . VAL B 1 111 ? 0.208 -19.737 -12.844 1.00 20.36 110 VAL B CA 1
ATOM 1985 C C . VAL B 1 111 ? 0.146 -21.276 -12.799 1.00 18.27 110 VAL B C 1
ATOM 1986 O O . VAL B 1 111 ? -0.782 -21.883 -13.235 1.00 19.36 110 VAL B O 1
ATOM 1990 N N . ILE B 1 112 ? 1.163 -21.870 -12.168 1.00 18.95 111 ILE B N 1
ATOM 1991 C CA . ILE B 1 112 ? 1.339 -23.299 -12.233 1.00 20.46 111 ILE B CA 1
ATOM 1992 C C . ILE B 1 112 ? 1.069 -24.048 -10.922 1.00 22.04 111 ILE B C 1
ATOM 1993 O O . ILE B 1 112 ? 1.242 -25.271 -10.883 1.00 24.85 111 ILE B O 1
ATOM 1998 N N . GLY B 1 113 ? 0.625 -23.307 -9.927 1.00 23.65 112 GLY B N 1
ATOM 1999 C CA . GLY B 1 113 ? 0.179 -23.860 -8.707 1.00 23.65 112 GLY B CA 1
ATOM 2000 C C . GLY B 1 113 ? 1.156 -23.665 -7.548 1.00 24.35 112 GLY B C 1
ATOM 2001 O O . GLY B 1 113 ? 2.094 -22.912 -7.675 1.00 22.25 112 GLY B O 1
ATOM 2002 N N . GLY B 1 114 ? 0.861 -24.214 -6.370 1.00 25.87 113 GLY B N 1
ATOM 2003 C CA . GLY B 1 114 ? -0.226 -25.156 -6.083 1.00 23.87 113 GLY B CA 1
ATOM 2004 C C . GLY B 1 114 ? -1.479 -24.512 -5.540 1.00 25.38 113 GLY B C 1
ATOM 2005 O O . GLY B 1 114 ? -1.890 -23.436 -5.996 1.00 23.10 113 GLY B O 1
ATOM 2006 N N . GLY B 1 115 ? -2.251 -25.251 -4.714 1.00 25.89 114 GLY B N 1
ATOM 2007 C CA . GLY B 1 115 ? -3.570 -24.855 -4.325 1.00 26.91 114 GLY B CA 1
ATOM 2008 C C . GLY B 1 115 ? -3.842 -23.443 -3.866 1.00 24.11 114 GLY B C 1
ATOM 2009 O O . GLY B 1 115 ? -4.728 -22.762 -4.406 1.00 24.59 114 GLY B O 1
ATOM 2010 N N . ARG B 1 116 ? -3.035 -22.982 -2.912 1.00 23.44 115 ARG B N 1
ATOM 2011 C CA . ARG B 1 116 ? -3.278 -21.639 -2.398 1.00 23.58 115 ARG B CA 1
ATOM 2012 C C . ARG B 1 116 ? -2.915 -20.564 -3.470 1.00 24.29 115 ARG B C 1
ATOM 2013 O O . ARG B 1 116 ? -3.532 -19.500 -3.566 1.00 24.74 115 ARG B O 1
ATOM 2021 N N . VAL B 1 117 ? -1.893 -20.876 -4.275 1.00 22.73 116 VAL B N 1
ATOM 2022 C CA . VAL B 1 117 ? -1.582 -19.929 -5.364 1.00 21.74 116 VAL B CA 1
ATOM 2023 C C . VAL B 1 117 ? -2.721 -19.901 -6.397 1.00 21.54 116 VAL B C 1
ATOM 2024 O O . VAL B 1 117 ? -3.206 -18.822 -6.815 1.00 23.09 116 VAL B O 1
ATOM 2028 N N . TYR B 1 118 ? -3.276 -21.077 -6.792 1.00 22.98 117 TYR B N 1
ATOM 2029 C CA . TYR B 1 118 ? -4.431 -21.121 -7.676 1.00 21.48 117 TYR B CA 1
ATOM 2030 C C . TYR B 1 118 ? -5.599 -20.281 -7.137 1.00 22.90 117 TYR B C 1
ATOM 2031 O O . TYR B 1 118 ? -6.290 -19.617 -7.896 1.00 23.19 117 TYR B O 1
ATOM 2040 N N . GLU B 1 119 ? -5.891 -20.471 -5.865 1.00 21.64 118 GLU B N 1
ATOM 2041 C CA . GLU B 1 119 ? -7.012 -19.799 -5.213 1.00 24.06 118 GLU B CA 1
ATOM 2042 C C . GLU B 1 119 ? -6.934 -18.272 -5.391 1.00 23.28 118 GLU B C 1
ATOM 2043 O O . GLU B 1 119 ? -7.985 -17.590 -5.535 1.00 24.16 118 GLU B O 1
ATOM 2049 N N . GLN B 1 120 ? -5.707 -17.712 -5.293 1.00 22.30 119 GLN B N 1
ATOM 2050 C CA . GLN B 1 120 ? -5.599 -16.264 -5.362 1.00 23.92 119 GLN B CA 1
ATOM 2051 C C . GLN B 1 120 ? -5.679 -15.784 -6.819 1.00 23.59 119 GLN B C 1
ATOM 2052 O O . GLN B 1 120 ? -6.117 -14.646 -7.071 1.00 24.13 119 GLN B O 1
ATOM 2058 N N . PHE B 1 121 ? -5.186 -16.567 -7.772 1.00 22.48 120 PHE B N 1
ATOM 2059 C CA . PHE B 1 121 ? -5.222 -16.102 -9.134 1.00 21.34 120 PHE B CA 1
ATOM 2060 C C . PHE B 1 121 ? -6.451 -16.434 -10.009 1.00 22.86 120 PHE B C 1
ATOM 2061 O O . PHE B 1 121 ? -6.727 -15.766 -10.988 1.00 23.61 120 PHE B O 1
ATOM 2069 N N . LEU B 1 122 ? -7.192 -17.529 -9.697 1.00 22.07 121 LEU B N 1
ATOM 2070 C CA . LEU B 1 122 ? -8.283 -17.851 -10.512 1.00 21.73 121 LEU B CA 1
ATOM 2071 C C . LEU B 1 122 ? -9.334 -16.726 -10.702 1.00 21.29 121 LEU B C 1
ATOM 2072 O O . LEU B 1 122 ? -9.804 -16.535 -11.845 1.00 22.04 121 LEU B O 1
ATOM 2077 N N . PRO B 1 123 ? -9.632 -15.927 -9.638 1.00 23.17 122 PRO B N 1
ATOM 2078 C CA . PRO B 1 123 ? -10.638 -14.851 -9.847 1.00 25.76 122 PRO B CA 1
ATOM 2079 C C . PRO B 1 123 ? -10.224 -13.744 -10.800 1.00 25.46 122 PRO B C 1
ATOM 2080 O O . PRO B 1 123 ? -11.054 -13.052 -11.302 1.00 26.03 122 PRO B O 1
ATOM 2084 N N . LYS B 1 124 ? -8.927 -13.653 -11.114 1.00 23.50 123 LYS B N 1
ATOM 2085 C CA . LYS B 1 124 ? -8.473 -12.703 -12.107 1.00 24.32 123 LYS B CA 1
ATOM 2086 C C . LYS B 1 124 ? -7.955 -13.329 -13.413 1.00 23.44 123 LYS B C 1
ATOM 2087 O O . LYS B 1 124 ? -7.418 -12.591 -14.236 1.00 25.09 123 LYS B O 1
ATOM 2093 N N . ALA B 1 125 ? -8.144 -14.641 -13.592 1.00 21.27 124 ALA B N 1
ATOM 2094 C CA . ALA B 1 125 ? -7.570 -15.324 -14.707 1.00 22.84 124 ALA B CA 1
ATOM 2095 C C . ALA B 1 125 ? -8.556 -15.263 -15.886 1.00 23.36 124 ALA B C 1
ATOM 2096 O O . ALA B 1 125 ? -9.775 -15.211 -15.667 1.00 23.15 124 ALA B O 1
ATOM 2098 N N . GLN B 1 126 ? -8.048 -15.332 -17.121 1.00 19.97 125 GLN B N 1
ATOM 2099 C CA A GLN B 1 126 ? -8.843 -15.307 -18.323 0.50 21.04 125 GLN B CA 1
ATOM 2100 C CA B GLN B 1 126 ? -8.788 -15.291 -18.327 0.50 21.08 125 GLN B CA 1
ATOM 2101 C C . GLN B 1 126 ? -8.862 -16.643 -19.011 1.00 22.42 125 GLN B C 1
ATOM 2102 O O . GLN B 1 126 ? -9.666 -16.861 -19.897 1.00 22.41 125 GLN B O 1
ATOM 2113 N N . LYS B 1 127 ? -7.940 -17.538 -18.666 1.00 21.08 126 LYS B N 1
ATOM 2114 C CA . LYS B 1 127 ? -7.822 -18.837 -19.348 1.00 21.87 126 LYS B CA 1
ATOM 2115 C C . LYS B 1 127 ? -7.399 -19.918 -18.392 1.00 19.26 126 LYS B C 1
ATOM 2116 O O . LYS B 1 127 ? -6.606 -19.626 -17.460 1.00 19.89 126 LYS B O 1
ATOM 2122 N N . LEU B 1 128 ? -7.949 -21.137 -18.561 1.00 20.11 127 LEU B N 1
ATOM 2123 C CA . LEU B 1 128 ? -7.536 -22.322 -17.843 1.00 21.75 127 LEU B CA 1
ATOM 2124 C C . LEU B 1 128 ? -7.076 -23.387 -18.779 1.00 21.63 127 LEU B C 1
ATOM 2125 O O . LEU B 1 128 ? -7.711 -23.631 -19.810 1.00 21.04 127 LEU B O 1
ATOM 2130 N N . TYR B 1 129 ? -5.919 -23.910 -18.551 1.00 20.07 128 TYR B N 1
ATOM 2131 C CA . TYR B 1 129 ? -5.373 -25.077 -19.269 1.00 20.46 128 TYR B CA 1
ATOM 2132 C C . TYR B 1 129 ? -5.442 -26.252 -18.302 1.00 20.83 128 TYR B C 1
ATOM 2133 O O . TYR B 1 129 ? -4.781 -26.288 -17.277 1.00 20.72 128 TYR B O 1
ATOM 2142 N N . LEU B 1 130 ? -6.284 -27.222 -18.672 1.00 20.30 129 LEU B N 1
ATOM 2143 C CA . LEU B 1 130 ? -6.633 -28.350 -17.758 1.00 22.33 129 LEU B CA 1
ATOM 2144 C C . LEU B 1 130 ? -6.266 -29.675 -18.333 1.00 23.69 129 LEU B C 1
ATOM 2145 O O . LEU B 1 130 ? -6.516 -29.972 -19.519 1.00 23.74 129 LEU B O 1
ATOM 2150 N N . THR B 1 131 ? -5.663 -30.501 -17.484 1.00 22.76 130 THR B N 1
ATOM 2151 C CA . THR B 1 131 ? -5.402 -31.956 -17.741 1.00 23.46 130 THR B CA 1
ATOM 2152 C C . THR B 1 131 ? -6.376 -32.677 -16.817 1.00 23.61 130 THR B C 1
ATOM 2153 O O . THR B 1 131 ? -6.260 -32.590 -15.594 1.00 27.03 130 THR B O 1
ATOM 2157 N N . HIS B 1 132 ? -7.408 -33.333 -17.425 1.00 23.64 131 HIS B N 1
ATOM 2158 C CA . HIS B 1 132 ? -8.377 -34.126 -16.688 1.00 26.81 131 HIS B CA 1
ATOM 2159 C C . HIS B 1 132 ? -7.839 -35.521 -16.406 1.00 26.72 131 HIS B C 1
ATOM 2160 O O . HIS B 1 132 ? -7.333 -36.154 -17.307 1.00 26.67 131 HI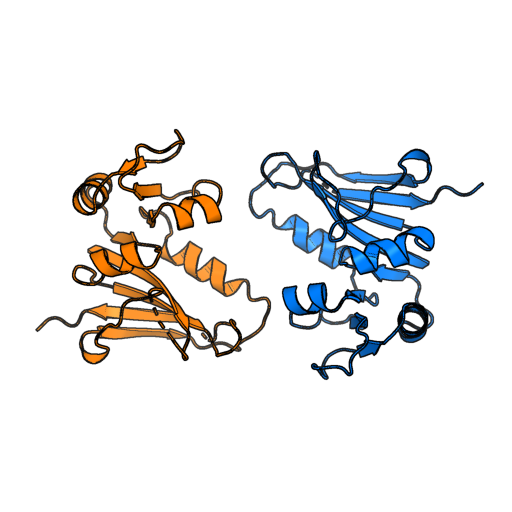S B O 1
ATOM 2167 N N . ILE B 1 133 ? -7.855 -35.848 -15.098 1.00 28.18 132 ILE B N 1
ATOM 2168 C CA . ILE B 1 133 ? -7.246 -37.088 -14.574 1.00 32.41 132 ILE B CA 1
ATOM 2169 C C . ILE B 1 133 ? -8.405 -37.997 -14.061 1.00 30.70 132 ILE B C 1
ATOM 2170 O O . ILE B 1 133 ? -9.398 -37.546 -13.471 1.00 31.59 132 ILE B O 1
ATOM 2175 N N . ASP B 1 134 ? -8.254 -39.288 -14.386 1.00 33.90 133 ASP B N 1
ATOM 2176 C CA . ASP B 1 134 ? -9.254 -40.300 -13.956 1.00 38.74 133 ASP B CA 1
ATOM 2177 C C . ASP B 1 134 ? -9.052 -40.703 -12.511 1.00 48.76 133 ASP B C 1
ATOM 2178 O O . ASP B 1 134 ? -8.090 -40.257 -11.888 1.00 40.62 133 ASP B O 1
ATOM 2183 N N . ALA B 1 135 ? -9.963 -41.536 -11.995 1.00 50.80 134 ALA B N 1
ATOM 2184 C CA . ALA B 1 135 ? -9.895 -41.983 -10.586 1.00 56.95 134 ALA B CA 1
ATOM 2185 C C . ALA B 1 135 ? -8.523 -42.577 -10.170 1.00 58.75 134 ALA B C 1
ATOM 2186 O O . ALA B 1 135 ? -8.195 -42.581 -8.984 1.00 63.21 134 ALA B O 1
ATOM 2188 N N . GLU B 1 136 ? -7.693 -42.980 -11.134 1.00 57.92 135 GLU B N 1
ATOM 2189 C CA . GLU B 1 136 ? -6.395 -43.612 -10.860 1.00 60.72 135 GLU B CA 1
ATOM 2190 C C . GLU B 1 136 ? -5.153 -42.837 -11.313 1.00 62.86 135 GLU B C 1
ATOM 2191 O O . GLU B 1 136 ? -4.064 -43.419 -11.515 1.00 58.40 135 GLU B O 1
ATOM 2197 N N . GLY B 1 137 ? -5.316 -41.535 -11.525 1.00 59.96 136 GLY B N 1
ATOM 2198 C CA . GLY B 1 137 ? -4.190 -40.672 -11.832 1.00 50.37 136 GLY B CA 1
ATOM 2199 C C . GLY B 1 137 ? -3.702 -40.545 -13.268 1.00 49.17 136 GLY B C 1
ATOM 2200 O O . GLY B 1 137 ? -2.694 -39.890 -13.525 1.00 52.17 136 GLY B O 1
ATOM 2201 N N . HIS B 1 138 ? -4.436 -41.083 -14.232 1.00 43.73 137 HIS B N 1
ATOM 2202 C CA . HIS B 1 138 ? -3.996 -40.987 -15.614 1.00 43.24 137 HIS B CA 1
ATOM 2203 C C . HIS B 1 138 ? -4.916 -40.034 -16.400 1.00 30.65 137 HIS B C 1
ATOM 2204 O O . HIS B 1 138 ? -6.134 -39.976 -16.210 1.00 32.53 137 HIS B O 1
ATOM 2211 N N . SER B 1 139 ? -4.308 -39.267 -17.286 1.00 30.11 138 SER B N 1
ATOM 2212 C CA . SER B 1 139 ? -5.032 -38.227 -17.947 1.00 30.54 138 SER B CA 1
ATOM 2213 C C . SER B 1 139 ? -5.837 -38.769 -19.085 1.00 27.22 138 SER B C 1
ATOM 2214 O O . SER B 1 139 ? -5.430 -39.807 -19.735 1.00 30.37 138 SER B O 1
ATOM 2217 N N . TYR B 1 140 ? -6.998 -38.209 -19.298 1.00 26.92 139 TYR B N 1
ATOM 2218 C CA . TYR B 1 140 ? -7.765 -38.546 -20.466 1.00 27.17 139 TYR B CA 1
ATOM 2219 C C . TYR B 1 140 ? -8.202 -37.419 -21.366 1.00 28.63 139 TYR B C 1
ATOM 2220 O O . TYR B 1 140 ? -8.824 -37.651 -22.357 1.00 27.73 139 TYR B O 1
ATOM 2239 N N . PHE B 1 142 ? -7.158 -33.182 -22.488 1.00 23.37 141 PHE B N 1
ATOM 2240 C CA . PHE B 1 142 ? -6.506 -31.857 -22.369 1.00 24.55 141 PHE B CA 1
ATOM 2241 C C . PHE B 1 142 ? -7.524 -30.824 -22.845 1.00 22.73 141 PHE B C 1
ATOM 2242 O O . PHE B 1 142 ? -8.070 -30.907 -24.003 1.00 23.80 141 PHE B O 1
ATOM 2250 N N . GLU B 1 143 ? -7.722 -29.735 -22.066 1.00 21.35 142 GLU B N 1
ATOM 2251 C CA . GLU B 1 143 ? -8.707 -28.741 -22.331 1.00 22.39 142 GLU B CA 1
ATOM 2252 C C . GLU B 1 143 ? -8.214 -27.316 -22.142 1.00 21.02 142 GLU B C 1
ATOM 2253 O O . GLU B 1 143 ? -7.383 -27.138 -21.275 1.00 21.55 142 GLU B O 1
ATOM 2259 N N . ILE B 1 144 ? -8.749 -26.405 -22.891 1.00 22.81 143 ILE B N 1
ATOM 2260 C CA . ILE B 1 144 ? -8.534 -24.957 -22.678 1.00 20.97 143 ILE B CA 1
ATOM 2261 C C . ILE B 1 14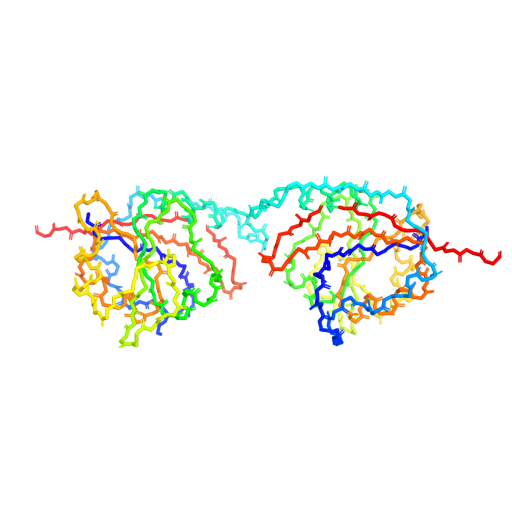4 ? -9.843 -24.294 -22.583 1.00 23.41 143 ILE B C 1
ATOM 2262 O O . ILE B 1 144 ? -10.706 -24.452 -23.477 1.00 22.72 143 ILE B O 1
ATOM 2267 N N . LEU B 1 145 ? -10.076 -23.572 -21.474 1.00 22.94 144 LEU B N 1
ATOM 2268 C CA . LEU B 1 145 ? -11.262 -22.814 -21.283 1.00 22.73 144 LEU B CA 1
ATOM 2269 C C . LEU B 1 145 ? -10.922 -21.311 -21.206 1.00 23.60 144 LEU B C 1
ATOM 2270 O O . LEU B 1 145 ? -9.923 -20.983 -20.577 1.00 21.83 144 LEU B O 1
ATOM 2275 N N . GLU B 1 146 ? -11.844 -20.485 -21.672 1.00 23.75 145 GLU B N 1
ATOM 2276 C CA . GLU B 1 146 ? -11.724 -19.034 -21.601 1.00 26.36 145 GLU B CA 1
ATOM 2277 C C . GLU B 1 146 ? -12.875 -18.473 -20.799 1.00 26.64 145 GLU B C 1
ATOM 2278 O O . GLU B 1 146 ? -14.009 -18.936 -20.900 1.00 25.65 145 GLU B O 1
ATOM 2284 N N . ARG B 1 147 ? -12.610 -17.458 -19.994 1.00 24.36 146 ARG B N 1
ATOM 2285 C CA . ARG B 1 147 ? -13.650 -16.809 -19.255 1.00 23.80 146 ARG B CA 1
ATOM 2286 C C . ARG B 1 147 ? -14.684 -16.159 -20.163 1.00 24.12 146 ARG B C 1
ATOM 2287 O O . ARG B 1 147 ? -14.363 -15.358 -21.088 1.00 26.37 146 ARG B O 1
ATOM 2295 N N . ARG B 1 148 ? -15.934 -16.429 -19.809 1.00 28.77 147 ARG B N 1
ATOM 2296 C CA . ARG B 1 148 ? -17.068 -15.782 -20.478 1.00 30.95 147 ARG B CA 1
ATOM 2297 C C . ARG B 1 148 ? -17.324 -14.394 -19.871 1.00 31.87 147 ARG B C 1
ATOM 2298 O O . ARG B 1 148 ? -17.431 -14.269 -18.667 1.00 34.74 147 ARG B O 1
ATOM 2306 N N . LEU B 1 149 ? -17.352 -13.399 -20.712 1.00 36.79 148 LEU B N 1
ATOM 2307 C CA . LEU B 1 149 ? -17.492 -12.045 -20.283 1.00 44.22 148 LEU B CA 1
ATOM 2308 C C . LEU B 1 149 ? -18.924 -11.579 -20.499 1.00 52.97 148 LEU B C 1
ATOM 2309 O O . LEU B 1 149 ? -19.403 -11.657 -21.626 1.00 51.97 148 LEU B O 1
ATOM 2314 N N . GLU B 1 150 ? -19.550 -11.066 -19.425 1.00 64.63 149 GLU B N 1
ATOM 2315 C CA . GLU B 1 150 ? -20.955 -10.615 -19.420 1.00 65.64 149 GLU B CA 1
ATOM 2316 C C . GLU B 1 150 ? -21.124 -9.202 -19.986 1.00 65.75 149 GLU B C 1
ATOM 2317 O O . GLU B 1 150 ? -21.201 -9.024 -21.207 1.00 63.64 149 GLU B O 1
#

Radius of gyration: 23.12 Å; Cα contacts (8 Å, |Δi|>4): 558; chains: 2; bounding box: 58×64×31 Å

B-factor: mean 32.51, std 11.88, range [16.12, 100.22]

CATH classification: 3.40.430.10

Solvent-accessible surface area: 16450 Å² total

Nearest PDB structures (foldseek):
  5dxv-assembly2_B  TM=1.007E+00  e=1.101E-31  synthetic construct
  5dxv-assembly1_A  TM=9.919E-01  e=3.212E-28  synthetic construct
  3ql0-assembly1_A  TM=8.180E-01  e=4.162E-20  Escherichia coli UTI89
  4p68-assembly1_A  TM=8.101E-01  e=7.841E-20  Escherichia coli
  6dfr-assembly1_A  TM=7.985E-01  e=1.076E-19  Escherichia coli

Secondary structure (DSSP, 8-state):
-EEEEEEEETT----TTSPPP--GGGEEEEEE------TT-THHHHHHHHHHTTS-EEEEHHHHHHH-SPPTTS-EEEE-SS--S-TTSEEESSHHHHHHHH-S-S-EEEEE-HHHHHHHGGGEEEEEEEEE-TTS-B--EEEEEPP-/-EEEEEEEETT---S----GGGEEEEEE------SS-THHHHHHHHHHTTS-EEEEHHHHHHH-SPPTTS-EEEE-SS----TTSEEESSHHHHHHHT-S-S-EEEEE-HHHHHHHGGG-SEEEEEEE-TTS-B--EEEEEPP-

Foldseek 3Di:
DEEEEDEDEDPDDDDQFAQDDDDPVFKAWDDDDFDDFDPVPVVVVVLVCVVCPQAAEEEEPVVCVVVVADDPNHAYEYEDCDDDDDPRHHYDDDPVVRVVVRPDDPYYYYYDTRNRNVVCVVVDFKYWYFYAYPVGTTRITMIGGDDD/DEEEEDEDEPPDLFADPDDVVQKAWDDDDFDDFDDDDCVVVVLVCVVQAQAAEEEEDVVCVVVPDDDPNHAYEYEDCDPDDDDRHHYDDDPVRRVVVRPDDPYHYYYDGSVSNVVCVVPHFKYWYFYAYPVGTGRTTMIGGDDD